Protein AF-A0A2C5YS25-F1 (afdb_monomer_lite)

pLDDT: mean 70.92, std 22.35, range [26.98, 96.25]

Organism: NCBI:txid2004952

Sequence (219 aa):
MRTYEDTFSGQRIFPGKGKIYVRGDSKVFRFQNGKSESLFLQRKNPRRIAWTEVAKKRTRRTVKAQRAIVGASLDVIKERRSMRPEARSAARAQAIKESKEKKQAAQAAKKAEKAKNAAQAAKGQTQRNISKQGAKGAPVKVKKPPVVLSCDISDWVWTREGCVHETLAWRAASVLGCRIQVQEKKNNIMTMLATCLAQRREVRDEVDDGLLGIQSYRL

Radius of gyration: 37.49 Å; chains: 1; bounding box: 85×60×104 Å

Foldseek 3Di:
DDWDAAPQARDIADPPAFDWDQDPVRDIGTHRDVVSVVCVVVVHHSCVVCNGPNVVVVPPDDDDDDDQDVPDGPVNVVVVVPDDVVVVVVVVVVVVVVVVVVVVVVVVVVVVVVVVVVVVVVPDDDDPPPDPPPDDDDPDPDDDDDPPPPPPPDDDDDDDDDDDDDDDDPDDDDPPPVVVVVVVVVVVVVVVVVVVVVVVVVVVVVVVVVVVVVVPPDD

Structure (mmCIF, N/CA/C/O backbone):
data_AF-A0A2C5YS25-F1
#
_entry.id   AF-A0A2C5YS25-F1
#
loop_
_atom_site.group_PDB
_atom_site.id
_atom_site.type_symbol
_atom_site.label_atom_id
_atom_site.label_alt_id
_atom_site.label_comp_id
_atom_site.label_asym_id
_atom_site.label_entity_id
_atom_site.label_seq_id
_atom_site.pdbx_PDB_ins_code
_atom_site.Cartn_x
_atom_site.Cartn_y
_atom_site.Cartn_z
_atom_site.occupancy
_atom_site.B_iso_or_equiv
_atom_site.auth_seq_id
_atom_site.auth_comp_id
_atom_site.auth_asym_id
_atom_site.auth_atom_id
_atom_site.pdbx_PDB_model_num
ATOM 1 N N . MET A 1 1 ? 0.186 13.075 -29.537 1.00 83.06 1 MET A N 1
ATOM 2 C CA . MET A 1 1 ? 1.464 12.399 -29.210 1.00 83.06 1 MET A CA 1
ATOM 3 C C . MET A 1 1 ? 1.195 11.238 -28.261 1.00 83.06 1 MET A C 1
ATOM 5 O O . MET A 1 1 ? 0.365 11.394 -27.375 1.00 83.06 1 MET A O 1
ATOM 9 N N . ARG A 1 2 ? 1.816 10.069 -28.466 1.00 90.19 2 ARG A N 1
ATOM 10 C CA . ARG A 1 2 ? 1.512 8.854 -27.688 1.00 90.19 2 ARG A CA 1
ATOM 11 C C . ARG A 1 2 ? 2.249 8.851 -26.344 1.00 90.19 2 ARG A C 1
ATOM 13 O O . ARG A 1 2 ? 3.451 9.093 -26.307 1.00 90.19 2 ARG A O 1
ATOM 20 N N . THR A 1 3 ? 1.534 8.544 -25.265 1.00 93.19 3 THR A N 1
ATOM 21 C CA . THR A 1 3 ? 2.098 8.308 -23.927 1.00 93.19 3 THR A CA 1
ATOM 22 C C . THR A 1 3 ? 2.381 6.818 -23.756 1.00 93.19 3 THR A C 1
ATOM 24 O O . THR A 1 3 ? 1.567 5.984 -24.156 1.00 93.19 3 THR A O 1
ATOM 27 N N . TYR A 1 4 ? 3.530 6.481 -23.175 1.00 93.31 4 TYR A N 1
ATOM 28 C CA . TYR A 1 4 ? 3.911 5.098 -22.873 1.00 93.31 4 TYR A CA 1
ATOM 29 C C . TYR A 1 4 ? 3.807 4.827 -21.370 1.00 93.31 4 TYR A C 1
ATOM 31 O O . TYR A 1 4 ? 3.686 5.756 -20.579 1.00 93.31 4 TYR A O 1
ATOM 39 N N . GLU A 1 5 ? 3.860 3.564 -20.960 1.00 93.81 5 GLU A N 1
ATOM 40 C CA . GLU A 1 5 ? 3.915 3.183 -19.545 1.00 93.81 5 GLU A CA 1
ATOM 41 C C . GLU A 1 5 ? 5.305 2.638 -19.200 1.00 93.81 5 GLU A C 1
ATOM 43 O O . GLU A 1 5 ? 5.908 1.900 -19.984 1.00 93.81 5 GLU A O 1
ATOM 48 N N . ASP A 1 6 ? 5.816 3.011 -18.027 1.00 94.38 6 ASP A N 1
ATOM 49 C CA . ASP A 1 6 ? 7.053 2.466 -17.473 1.00 94.38 6 ASP A CA 1
ATOM 50 C C . ASP A 1 6 ? 6.846 1.006 -17.069 1.00 94.38 6 ASP A C 1
ATOM 52 O O . ASP A 1 6 ? 5.975 0.683 -16.257 1.00 94.38 6 ASP A O 1
ATOM 56 N N . THR A 1 7 ? 7.685 0.120 -17.599 1.00 94.12 7 THR A N 1
ATOM 57 C CA . THR A 1 7 ? 7.581 -1.323 -17.361 1.00 94.12 7 THR A CA 1
ATOM 58 C C . THR A 1 7 ? 7.827 -1.709 -15.898 1.00 94.12 7 THR A C 1
ATOM 60 O O . THR A 1 7 ? 7.291 -2.714 -15.428 1.00 94.12 7 THR A O 1
ATOM 63 N N . PHE A 1 8 ? 8.629 -0.939 -15.157 1.00 94.88 8 PHE A N 1
ATOM 64 C CA . PHE A 1 8 ? 8.940 -1.232 -13.757 1.00 94.88 8 PHE A CA 1
ATOM 65 C C . PHE A 1 8 ? 7.920 -0.611 -12.801 1.00 94.88 8 PHE A C 1
ATOM 67 O O . PHE A 1 8 ? 7.391 -1.283 -11.911 1.00 94.88 8 PHE A O 1
ATOM 74 N N . SER A 1 9 ? 7.665 0.688 -12.960 1.00 91.62 9 SER A N 1
ATOM 75 C CA . SER A 1 9 ? 6.867 1.454 -12.002 1.00 91.62 9 SER A CA 1
ATOM 76 C C . SER A 1 9 ? 5.389 1.578 -12.366 1.00 91.62 9 SER A C 1
ATOM 78 O O . SER A 1 9 ? 4.578 1.788 -11.461 1.00 91.62 9 SER A O 1
ATOM 80 N N . GLY A 1 10 ? 5.034 1.432 -13.646 1.00 92.44 10 GLY A N 1
ATOM 81 C CA . GLY A 1 10 ? 3.698 1.712 -14.178 1.00 92.44 10 GLY A CA 1
ATOM 82 C C . GLY A 1 10 ? 3.375 3.205 -14.313 1.00 92.44 10 GLY A C 1
ATOM 83 O O . GLY A 1 10 ? 2.216 3.559 -14.510 1.00 92.44 10 GLY A O 1
ATOM 84 N N . GLN A 1 11 ? 4.364 4.094 -14.172 1.00 92.62 11 GLN A N 1
ATOM 85 C CA . GLN A 1 11 ? 4.174 5.534 -14.369 1.00 92.62 11 GLN A CA 1
ATOM 86 C C . GLN A 1 11 ? 4.037 5.884 -15.856 1.00 92.62 11 GLN A C 1
ATOM 88 O O . GLN A 1 11 ? 4.608 5.221 -16.721 1.00 92.62 11 GLN A O 1
ATOM 93 N N . ARG A 1 12 ? 3.296 6.955 -16.155 1.00 94.25 12 ARG A N 1
ATOM 94 C CA . ARG A 1 12 ? 3.119 7.456 -17.523 1.00 94.25 12 ARG A CA 1
ATOM 95 C C . ARG A 1 12 ? 4.381 8.178 -18.003 1.00 94.25 12 ARG A C 1
ATOM 97 O O . ARG A 1 12 ? 4.864 9.091 -17.338 1.00 94.25 12 ARG A O 1
ATOM 104 N N . ILE A 1 13 ? 4.867 7.784 -19.175 1.00 95.75 13 ILE A N 1
ATOM 105 C CA . ILE A 1 13 ? 6.022 8.346 -19.871 1.00 95.75 13 ILE A CA 1
ATOM 106 C C . ILE A 1 13 ? 5.526 9.273 -20.973 1.00 95.75 13 ILE A C 1
ATOM 108 O O . ILE A 1 13 ? 4.950 8.838 -21.977 1.00 95.75 13 ILE A O 1
ATOM 112 N N . PHE A 1 14 ? 5.766 10.561 -20.766 1.00 93.50 14 PHE A N 1
ATOM 113 C CA . PHE A 1 14 ? 5.540 11.599 -21.759 1.00 93.50 14 PHE A CA 1
ATOM 114 C C . PHE A 1 14 ? 6.708 11.669 -22.750 1.00 93.50 14 PHE A C 1
ATOM 116 O O . PHE A 1 14 ? 7.825 11.257 -22.428 1.00 93.50 14 PHE A O 1
ATOM 123 N N . PRO A 1 15 ? 6.470 12.173 -23.968 1.00 94.31 15 PRO A N 1
ATOM 124 C CA . PRO A 1 15 ? 7.535 12.384 -24.941 1.00 94.31 15 PRO A CA 1
ATOM 125 C C . PRO A 1 15 ? 8.675 13.245 -24.375 1.00 94.31 15 PRO A C 1
ATOM 127 O O . PRO A 1 15 ? 8.436 14.161 -23.593 1.00 94.31 15 PRO A O 1
ATOM 130 N N . GLY A 1 16 ? 9.918 12.928 -24.749 1.00 91.44 16 GLY A N 1
ATOM 131 C CA . GLY A 1 16 ? 11.114 13.621 -24.246 1.00 91.44 16 GLY A CA 1
ATOM 132 C C . GLY A 1 16 ? 11.525 13.245 -22.816 1.00 91.44 16 GLY A C 1
ATOM 133 O O . GLY A 1 16 ? 12.429 13.863 -22.256 1.00 91.44 16 GLY A O 1
ATOM 134 N N . LYS A 1 17 ? 10.881 12.244 -22.201 1.00 92.50 17 LYS A N 1
ATOM 135 C CA . LYS A 1 17 ? 11.263 11.710 -20.887 1.00 92.50 17 LYS A CA 1
ATOM 136 C C . LYS A 1 17 ? 11.718 10.259 -20.979 1.00 92.50 17 LYS A C 1
ATOM 138 O O . LYS A 1 17 ? 11.219 9.480 -21.788 1.00 92.50 17 LYS A O 1
ATOM 143 N N . GLY A 1 18 ? 12.618 9.902 -20.066 1.00 92.50 18 GLY A N 1
ATOM 144 C CA . GLY A 1 18 ? 13.014 8.523 -19.845 1.00 92.50 18 GLY A CA 1
ATOM 145 C C . GLY A 1 18 ? 14.025 7.976 -20.844 1.00 92.50 18 GLY A C 1
ATOM 146 O O . GLY A 1 18 ? 14.689 8.718 -21.566 1.00 92.50 18 GLY A O 1
ATOM 147 N N . LYS A 1 19 ? 14.162 6.649 -20.835 1.00 92.69 19 LYS A N 1
ATOM 148 C CA . LYS A 1 19 ? 15.065 5.888 -21.705 1.00 92.69 19 LYS A CA 1
ATOM 149 C C . LYS A 1 19 ? 14.411 4.583 -22.139 1.00 92.69 19 LYS A C 1
ATOM 151 O O . LYS A 1 19 ? 13.521 4.056 -21.463 1.00 92.69 19 LYS A O 1
ATOM 156 N N . ILE A 1 20 ? 14.877 4.059 -23.265 1.00 94.50 20 ILE A N 1
ATOM 157 C CA . ILE A 1 20 ? 14.467 2.762 -23.794 1.00 94.50 20 ILE A CA 1
ATOM 158 C C . ILE A 1 20 ? 15.651 1.810 -23.653 1.00 94.50 20 ILE A C 1
ATOM 160 O O . ILE A 1 20 ? 16.738 2.100 -24.141 1.00 94.50 20 ILE A O 1
ATOM 164 N N . TYR A 1 21 ? 15.430 0.684 -22.985 1.00 94.94 21 TYR A N 1
ATOM 165 C CA . TYR A 1 21 ? 16.404 -0.388 -22.845 1.00 94.94 21 TYR A CA 1
ATOM 166 C C . TYR A 1 21 ? 15.919 -1.604 -23.627 1.00 94.94 21 TYR A C 1
ATOM 168 O O . TYR A 1 21 ? 14.851 -2.151 -23.342 1.00 94.94 21 TYR A O 1
ATOM 176 N N . VAL A 1 22 ? 16.700 -2.027 -24.616 1.00 95.31 22 VAL A N 1
ATOM 177 C CA . VAL A 1 22 ? 16.430 -3.235 -25.397 1.00 95.31 22 VAL A CA 1
ATOM 178 C C . VAL A 1 22 ? 17.351 -4.332 -24.885 1.00 95.31 22 VAL A C 1
ATOM 180 O O . VAL A 1 22 ? 18.569 -4.176 -24.867 1.00 95.31 22 VAL A O 1
ATOM 183 N N . ARG A 1 23 ? 16.766 -5.434 -24.416 1.00 94.56 23 ARG A N 1
ATOM 184 C CA . ARG A 1 23 ? 17.527 -6.626 -24.014 1.00 94.56 23 ARG A CA 1
ATOM 185 C C . ARG A 1 23 ? 17.870 -7.466 -25.252 1.00 94.56 23 ARG A C 1
ATOM 187 O O . ARG A 1 23 ? 17.149 -7.391 -26.239 1.00 94.56 23 ARG A O 1
ATOM 194 N N . GLY A 1 24 ? 18.895 -8.322 -25.164 1.00 95.88 24 GLY A N 1
ATO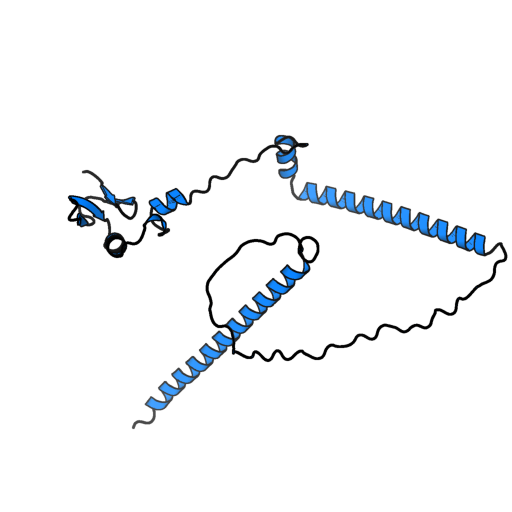M 195 C CA . GLY A 1 24 ? 19.248 -9.290 -26.217 1.00 95.88 24 GLY A CA 1
ATOM 196 C C . GLY A 1 24 ? 18.072 -10.151 -26.703 1.00 95.88 24 GLY A C 1
ATOM 197 O O . GLY A 1 24 ? 17.961 -10.414 -27.891 1.00 95.88 24 GLY A O 1
ATOM 198 N N . ASP A 1 25 ? 17.110 -10.464 -25.827 1.00 94.81 25 ASP A N 1
ATOM 199 C CA . ASP A 1 25 ? 15.853 -11.153 -26.176 1.00 94.81 25 ASP A CA 1
ATOM 200 C C . ASP A 1 25 ? 14.878 -10.307 -27.040 1.00 94.81 25 ASP A C 1
ATOM 202 O O . ASP A 1 25 ? 13.692 -10.626 -27.121 1.00 94.81 25 ASP A O 1
ATOM 206 N N . SER A 1 26 ? 15.312 -9.168 -27.591 1.00 94.00 26 SER A N 1
ATOM 207 C CA . SER A 1 26 ? 14.501 -8.167 -28.315 1.00 94.00 26 SER A CA 1
ATOM 208 C C . SER A 1 26 ? 13.350 -7.542 -27.512 1.00 94.00 26 SER A C 1
ATOM 210 O O . SER A 1 26 ? 12.497 -6.834 -28.049 1.00 94.00 26 SER A O 1
ATOM 212 N N . LYS A 1 27 ? 13.317 -7.756 -26.192 1.00 95.12 27 LYS A N 1
ATOM 213 C CA . LYS A 1 27 ? 12.312 -7.153 -25.309 1.00 95.12 27 LYS A CA 1
ATOM 214 C C . LYS A 1 27 ? 12.647 -5.689 -25.048 1.00 95.12 27 LYS A C 1
ATOM 216 O O . LYS A 1 27 ? 13.732 -5.371 -24.557 1.00 95.12 27 LYS A O 1
ATOM 221 N N . VAL A 1 28 ? 11.677 -4.820 -25.325 1.00 94.94 28 VAL A N 1
ATOM 222 C CA . VAL A 1 28 ? 11.785 -3.372 -25.137 1.00 94.94 28 VAL A CA 1
ATOM 223 C C . VAL A 1 28 ? 11.224 -2.981 -23.773 1.00 94.94 28 VAL A C 1
ATOM 225 O O . VAL A 1 28 ? 10.026 -3.106 -23.521 1.00 94.94 28 VAL A O 1
ATOM 228 N N . PHE A 1 29 ? 12.087 -2.464 -22.908 1.00 95.12 29 PHE A N 1
ATOM 229 C CA . PHE A 1 29 ? 11.723 -1.890 -21.620 1.00 95.12 29 PHE A CA 1
ATOM 230 C C . PHE A 1 29 ? 11.772 -0.369 -21.721 1.00 95.12 29 PHE A C 1
ATOM 232 O O . PHE A 1 29 ? 12.728 0.201 -22.246 1.00 95.12 29 PHE A O 1
ATOM 239 N N . ARG A 1 30 ? 10.733 0.302 -21.227 1.00 95.25 30 ARG A N 1
ATOM 240 C CA . ARG A 1 30 ? 10.664 1.768 -21.192 1.00 95.25 30 ARG A CA 1
ATOM 241 C C . ARG A 1 30 ? 10.712 2.203 -19.738 1.00 95.25 30 ARG A C 1
ATOM 243 O O . ARG A 1 30 ? 9.932 1.693 -18.938 1.00 95.25 30 ARG A O 1
ATOM 250 N N . PHE A 1 31 ? 11.608 3.127 -19.408 1.00 96.25 31 PHE A N 1
ATOM 251 C CA . PHE A 1 31 ? 11.787 3.639 -18.050 1.00 96.25 31 PHE A CA 1
ATOM 252 C C . PHE A 1 31 ? 11.566 5.141 -18.019 1.00 96.25 31 PHE A C 1
ATOM 254 O O . PHE A 1 31 ? 12.090 5.844 -18.878 1.00 96.25 31 PHE A O 1
ATOM 261 N N . GLN A 1 32 ? 10.851 5.640 -17.009 1.00 95.00 32 GLN A N 1
ATOM 262 C CA . GLN A 1 32 ? 10.651 7.081 -16.834 1.00 95.00 32 GLN A CA 1
ATOM 263 C C . GLN A 1 32 ? 11.899 7.765 -16.253 1.00 95.00 32 GLN A C 1
ATOM 265 O O . GLN A 1 32 ? 12.264 8.855 -16.684 1.00 95.00 32 GLN A O 1
ATOM 270 N N . ASN A 1 33 ? 12.560 7.119 -15.281 1.00 93.56 33 ASN A N 1
ATOM 271 C CA . ASN A 1 33 ? 13.663 7.684 -14.496 1.00 93.56 33 ASN A CA 1
ATOM 272 C C . ASN A 1 33 ? 14.860 6.716 -14.406 1.00 93.56 33 ASN A C 1
ATOM 274 O O . ASN A 1 33 ? 14.700 5.499 -14.513 1.00 93.56 33 ASN A O 1
ATOM 278 N N . GLY A 1 34 ? 16.046 7.230 -14.055 1.00 94.44 34 GLY A N 1
ATOM 279 C CA . GLY A 1 34 ? 17.216 6.386 -13.748 1.00 94.44 34 GLY A CA 1
ATOM 280 C C . GLY A 1 34 ? 17.003 5.462 -12.536 1.00 94.44 34 GLY A C 1
ATOM 281 O O . GLY A 1 34 ? 17.591 4.388 -12.444 1.00 94.44 34 GLY A O 1
ATOM 282 N N . LYS A 1 35 ? 16.084 5.820 -11.626 1.00 94.06 35 LYS A N 1
ATOM 283 C CA . LYS A 1 35 ? 15.700 4.983 -10.476 1.00 94.06 35 LYS A CA 1
ATOM 284 C C . LYS A 1 35 ? 15.052 3.660 -10.902 1.00 94.06 35 LYS A C 1
ATOM 286 O O . LYS A 1 35 ? 15.403 2.613 -10.366 1.00 94.06 35 LYS A O 1
ATOM 291 N N . SER A 1 36 ? 14.098 3.702 -11.835 1.00 94.69 36 SER A N 1
ATOM 292 C CA . SER A 1 36 ? 13.418 2.504 -12.356 1.00 94.69 36 SER A CA 1
ATOM 293 C C . SER A 1 36 ? 14.374 1.616 -13.151 1.00 94.69 36 SER A C 1
ATOM 295 O O . SER A 1 36 ? 14.343 0.400 -12.992 1.00 94.69 36 SER A O 1
ATOM 297 N N . GLU A 1 37 ? 15.270 2.228 -13.928 1.00 94.69 37 GLU A N 1
ATOM 298 C CA . GLU A 1 37 ? 16.315 1.534 -14.686 1.00 94.69 37 GLU A CA 1
ATOM 299 C C . GLU A 1 37 ? 17.298 0.809 -13.753 1.00 94.69 37 GLU A C 1
ATOM 301 O O . GLU A 1 37 ? 17.493 -0.399 -13.870 1.00 94.69 37 GLU A O 1
ATOM 306 N N . SER A 1 38 ? 17.852 1.514 -12.761 1.00 96.12 38 SER A N 1
ATOM 307 C CA . SER A 1 38 ? 18.802 0.931 -11.807 1.00 96.12 38 SER A CA 1
ATOM 308 C C . SER A 1 38 ? 18.196 -0.245 -11.037 1.00 96.12 38 SER A C 1
ATOM 310 O O . SER A 1 38 ? 18.810 -1.305 -10.932 1.00 96.12 38 SER A O 1
ATOM 312 N N . LEU A 1 39 ? 16.955 -0.116 -10.554 1.00 96.06 39 LEU A N 1
ATOM 313 C CA . LEU A 1 39 ? 16.271 -1.207 -9.848 1.00 96.06 39 LEU A CA 1
ATOM 314 C C . LEU A 1 39 ? 15.996 -2.416 -10.753 1.00 96.06 39 LEU A C 1
ATOM 316 O O . LEU A 1 39 ? 16.052 -3.556 -10.282 1.00 96.06 39 LEU A O 1
ATOM 320 N N . PHE A 1 40 ? 15.719 -2.182 -12.037 1.00 95.19 40 PHE A N 1
ATOM 321 C CA . PHE A 1 40 ? 15.547 -3.244 -13.022 1.00 95.19 40 PHE A CA 1
ATOM 322 C C . PHE A 1 40 ? 16.863 -3.981 -13.307 1.00 95.19 40 PHE A C 1
ATOM 324 O O . PHE A 1 40 ? 16.880 -5.213 -13.304 1.00 95.19 40 PHE A O 1
ATOM 331 N N . LEU A 1 41 ? 17.971 -3.252 -13.478 1.00 93.81 41 LEU A N 1
ATOM 332 C CA . LEU A 1 41 ? 19.305 -3.831 -13.684 1.00 93.81 41 LEU A CA 1
ATOM 333 C C . LEU A 1 41 ? 19.791 -4.609 -12.454 1.00 93.81 41 LEU A C 1
ATOM 335 O O . LEU A 1 41 ? 20.334 -5.703 -12.587 1.00 93.81 41 LEU A O 1
ATOM 339 N N . GLN A 1 42 ? 19.478 -4.121 -11.251 1.00 96.06 42 GLN A N 1
ATOM 340 C CA . GLN A 1 42 ? 19.672 -4.841 -9.984 1.00 96.06 42 GLN A CA 1
ATOM 341 C C . GLN A 1 42 ? 18.741 -6.059 -9.812 1.00 96.06 42 GLN A C 1
ATOM 343 O O . GLN A 1 42 ? 18.730 -6.685 -8.749 1.00 96.06 42 GLN A O 1
ATOM 348 N N . ARG A 1 43 ? 17.917 -6.382 -10.819 1.00 94.44 43 ARG A N 1
ATOM 349 C CA . ARG A 1 43 ? 16.971 -7.509 -10.828 1.00 94.44 43 ARG A CA 1
ATOM 350 C C . ARG A 1 43 ? 15.984 -7.481 -9.654 1.00 94.44 43 ARG A C 1
ATOM 352 O O . ARG A 1 43 ? 15.539 -8.526 -9.173 1.00 94.44 43 ARG A O 1
ATOM 359 N N . LYS A 1 44 ? 15.616 -6.290 -9.165 1.00 96.00 44 LYS A N 1
ATOM 360 C CA . LYS A 1 44 ? 14.619 -6.159 -8.094 1.00 96.00 44 LYS A CA 1
ATOM 361 C C . LYS A 1 44 ? 13.225 -6.448 -8.644 1.00 96.00 44 LYS A C 1
ATOM 363 O O . LYS A 1 44 ? 12.858 -6.021 -9.733 1.00 96.00 44 LYS A O 1
ATOM 368 N N . ASN A 1 45 ? 12.418 -7.159 -7.861 1.00 93.94 45 ASN A N 1
ATOM 369 C CA . ASN A 1 45 ? 11.046 -7.466 -8.247 1.00 93.94 45 ASN A CA 1
ATOM 370 C C . ASN A 1 45 ? 10.126 -6.268 -7.928 1.00 93.94 45 ASN A C 1
ATOM 372 O O . ASN A 1 45 ? 9.984 -5.939 -6.744 1.00 93.94 45 ASN A O 1
ATOM 376 N N . PRO A 1 46 ? 9.447 -5.655 -8.920 1.00 93.94 46 PRO A N 1
ATOM 377 C CA . PRO A 1 46 ? 8.579 -4.495 -8.694 1.00 93.94 46 PRO A CA 1
ATOM 378 C C . PRO A 1 46 ? 7.447 -4.792 -7.699 1.00 93.94 46 PRO A C 1
ATOM 380 O O . PRO A 1 46 ? 7.064 -3.926 -6.921 1.00 93.94 46 PRO A O 1
ATOM 383 N N . ARG A 1 47 ? 6.992 -6.050 -7.594 1.00 90.75 47 ARG A N 1
ATOM 384 C CA . ARG A 1 47 ? 5.941 -6.474 -6.645 1.00 90.75 47 ARG A CA 1
ATOM 385 C C . ARG A 1 47 ? 6.321 -6.296 -5.173 1.00 90.75 47 ARG A C 1
ATOM 387 O O . ARG A 1 47 ? 5.437 -6.299 -4.318 1.00 90.75 47 ARG A O 1
ATOM 394 N N . ARG A 1 48 ? 7.619 -6.207 -4.865 1.00 91.88 48 ARG A N 1
ATOM 395 C CA . ARG A 1 48 ? 8.136 -5.989 -3.503 1.00 91.88 48 ARG A CA 1
ATOM 396 C C . ARG A 1 48 ? 8.387 -4.511 -3.200 1.00 91.88 48 ARG A C 1
ATOM 398 O O . ARG A 1 48 ? 8.609 -4.169 -2.044 1.00 91.88 48 ARG A O 1
ATOM 405 N N . ILE A 1 49 ? 8.356 -3.646 -4.211 1.00 93.25 49 ILE A N 1
ATOM 406 C CA . ILE A 1 49 ? 8.670 -2.226 -4.084 1.00 93.25 49 ILE A CA 1
ATOM 407 C C . ILE A 1 49 ? 7.367 -1.434 -3.949 1.00 93.25 49 ILE A C 1
ATOM 409 O O . ILE A 1 49 ? 6.630 -1.263 -4.918 1.00 93.25 49 ILE A O 1
ATOM 413 N N . ALA A 1 50 ? 7.099 -0.937 -2.740 1.00 90.00 50 ALA A N 1
ATOM 414 C CA . ALA A 1 50 ? 5.801 -0.388 -2.337 1.00 90.00 50 ALA A CA 1
ATOM 415 C C . ALA A 1 50 ? 5.286 0.789 -3.188 1.00 90.00 50 ALA A C 1
ATOM 417 O O . ALA A 1 50 ? 4.079 0.937 -3.352 1.00 90.00 50 ALA A O 1
ATOM 418 N N . TRP A 1 51 ? 6.181 1.618 -3.736 1.00 89.94 51 TRP A N 1
ATOM 419 C CA . TRP A 1 51 ? 5.795 2.802 -4.514 1.00 89.94 51 TRP A CA 1
ATOM 420 C C . TRP A 1 51 ? 5.360 2.486 -5.953 1.00 89.94 51 TRP A C 1
ATOM 422 O O . TRP A 1 51 ? 4.778 3.353 -6.603 1.00 89.94 51 TRP A O 1
ATOM 432 N N . THR A 1 52 ? 5.621 1.272 -6.451 1.00 93.19 52 THR A N 1
ATOM 433 C CA . THR A 1 52 ? 5.233 0.870 -7.812 1.00 93.19 52 THR A CA 1
ATOM 434 C C . THR A 1 52 ? 3.730 0.607 -7.909 1.00 93.19 52 THR A C 1
ATOM 436 O O . THR A 1 52 ? 3.107 0.096 -6.973 1.00 93.19 52 THR A O 1
ATOM 439 N N . GLU A 1 53 ? 3.140 0.887 -9.071 1.00 90.12 53 GLU A N 1
ATOM 440 C CA . GLU A 1 53 ? 1.717 0.627 -9.325 1.00 90.12 53 GLU A CA 1
ATOM 441 C C . GLU A 1 53 ? 1.377 -0.868 -9.228 1.00 90.12 53 GLU A C 1
ATOM 443 O O . GLU A 1 53 ? 0.309 -1.253 -8.750 1.00 90.12 53 GLU A O 1
ATOM 448 N N . VAL A 1 54 ? 2.321 -1.739 -9.598 1.00 88.50 54 VAL A N 1
ATOM 449 C CA . VAL A 1 54 ? 2.169 -3.197 -9.490 1.00 88.50 54 VAL A CA 1
ATOM 450 C C . VAL A 1 54 ? 2.023 -3.635 -8.029 1.00 88.50 54 VAL A C 1
ATOM 452 O O . VAL A 1 54 ? 1.173 -4.475 -7.716 1.00 88.50 54 VAL A O 1
ATOM 455 N N . ALA A 1 55 ? 2.822 -3.068 -7.121 1.00 89.19 55 ALA A N 1
ATOM 456 C CA . ALA A 1 55 ? 2.721 -3.375 -5.698 1.00 89.19 55 ALA A CA 1
ATOM 457 C C . ALA A 1 55 ? 1.408 -2.856 -5.095 1.00 89.19 55 ALA A C 1
ATOM 459 O O . ALA A 1 55 ? 0.749 -3.596 -4.362 1.00 89.19 55 ALA A O 1
ATOM 460 N N . LYS A 1 56 ? 0.984 -1.636 -5.456 1.00 85.19 56 LYS A N 1
ATOM 461 C CA . LYS A 1 56 ? -0.287 -1.050 -4.989 1.00 85.19 56 LYS A CA 1
ATOM 462 C C . LYS A 1 56 ? -1.504 -1.872 -5.418 1.00 85.19 56 LYS A C 1
ATOM 464 O O . LYS A 1 56 ? -2.406 -2.103 -4.615 1.00 85.19 56 LYS A O 1
ATOM 469 N N . LYS A 1 57 ? -1.516 -2.376 -6.657 1.00 83.38 57 LYS A N 1
ATOM 470 C CA . LYS A 1 57 ? -2.593 -3.254 -7.150 1.00 83.38 57 LYS A CA 1
ATOM 471 C C . LYS A 1 57 ? -2.697 -4.548 -6.335 1.00 83.38 57 LYS A C 1
ATOM 473 O O . LYS A 1 57 ? -3.803 -4.994 -6.049 1.00 83.38 57 LYS A O 1
ATOM 478 N N . ARG A 1 58 ? -1.567 -5.122 -5.905 1.00 79.31 58 ARG A N 1
ATOM 479 C CA . ARG A 1 58 ? -1.544 -6.336 -5.067 1.00 79.31 58 ARG A CA 1
ATOM 480 C C . ARG A 1 58 ? -2.081 -6.093 -3.656 1.00 79.31 58 ARG A C 1
ATOM 482 O O . ARG A 1 58 ? -2.716 -6.974 -3.086 1.00 79.31 58 ARG A O 1
ATOM 489 N N . THR A 1 59 ? -1.782 -4.943 -3.059 1.00 77.62 59 THR A N 1
ATOM 490 C CA . THR A 1 59 ? -2.087 -4.676 -1.644 1.00 77.62 59 THR A CA 1
ATOM 491 C C . THR A 1 59 ? -3.489 -4.128 -1.403 1.00 77.62 59 THR A C 1
ATOM 493 O O . THR A 1 59 ? -3.849 -3.908 -0.244 1.00 77.62 59 THR A O 1
ATOM 496 N N . ARG A 1 60 ? -4.307 -3.939 -2.449 1.00 78.94 60 ARG A N 1
ATOM 497 C CA . ARG A 1 60 ? -5.694 -3.484 -2.307 1.00 78.94 60 ARG A CA 1
ATOM 498 C C . ARG A 1 60 ? -6.502 -4.497 -1.489 1.00 78.94 60 ARG A C 1
ATOM 500 O O . ARG A 1 60 ? -6.957 -5.517 -1.997 1.00 78.94 60 ARG A O 1
ATOM 507 N N . ARG A 1 61 ? -6.686 -4.201 -0.199 1.00 81.25 61 ARG A N 1
ATOM 508 C CA . ARG A 1 61 ? -7.528 -4.991 0.705 1.00 81.25 61 ARG A CA 1
ATOM 509 C C . ARG A 1 61 ? -8.989 -4.696 0.393 1.00 81.25 61 ARG A C 1
ATOM 511 O O . ARG A 1 61 ? -9.440 -3.564 0.536 1.00 81.25 61 ARG A O 1
ATOM 518 N N . THR A 1 62 ? -9.735 -5.716 -0.007 1.00 82.75 62 THR A N 1
ATOM 519 C CA . THR A 1 62 ? -11.193 -5.630 -0.104 1.00 82.75 62 THR A CA 1
ATOM 520 C C . THR A 1 62 ? -11.782 -5.701 1.301 1.00 82.75 62 THR A C 1
ATOM 522 O O . THR A 1 62 ? -11.625 -6.715 1.988 1.00 82.75 62 THR A O 1
ATOM 525 N N . VAL A 1 63 ? -12.455 -4.638 1.740 1.00 85.56 63 VAL A N 1
ATOM 526 C CA . VAL A 1 63 ? -13.247 -4.681 2.974 1.00 85.56 63 VAL A CA 1
ATOM 527 C C . VAL A 1 63 ? -14.474 -5.544 2.698 1.00 85.56 63 VAL A C 1
ATOM 529 O O . VAL A 1 63 ? -15.245 -5.260 1.786 1.00 85.56 63 VAL A O 1
ATOM 532 N N . LYS A 1 64 ? -14.629 -6.637 3.447 1.00 86.44 64 LYS A N 1
ATOM 533 C CA . LYS A 1 64 ? -15.795 -7.516 3.320 1.00 86.44 64 LYS A CA 1
ATOM 534 C C . LYS A 1 64 ? -16.991 -6.861 4.009 1.00 86.44 64 LYS A C 1
ATOM 536 O O . LYS A 1 64 ? -16.846 -6.335 5.110 1.00 86.44 64 LYS A O 1
ATOM 541 N N . ALA A 1 65 ? -18.162 -6.930 3.381 1.00 85.25 65 ALA A N 1
ATOM 542 C CA . ALA A 1 65 ? -19.411 -6.532 4.017 1.00 85.25 65 ALA A CA 1
ATOM 543 C C . ALA A 1 65 ? -19.722 -7.432 5.226 1.00 85.25 65 ALA A C 1
ATOM 545 O O . ALA A 1 65 ? -19.329 -8.604 5.272 1.00 85.25 65 ALA A O 1
ATOM 546 N N . GLN A 1 66 ? -20.436 -6.880 6.207 1.00 83.50 66 GLN A N 1
ATOM 547 C CA . GLN A 1 66 ? -20.871 -7.629 7.382 1.00 83.50 66 GLN A CA 1
ATOM 548 C C . GLN A 1 66 ? -21.912 -8.688 6.979 1.00 83.50 66 GLN A C 1
ATOM 550 O O . GLN A 1 66 ? -22.823 -8.389 6.211 1.00 83.50 66 GLN A O 1
ATOM 555 N N . ARG A 1 67 ? -21.794 -9.913 7.506 1.00 86.06 67 ARG A N 1
ATOM 556 C CA . ARG A 1 67 ? -22.750 -11.017 7.286 1.00 86.06 67 ARG A CA 1
ATOM 557 C C . ARG A 1 67 ? -23.670 -11.203 8.494 1.00 86.06 67 ARG A C 1
ATOM 559 O O . ARG A 1 67 ? -23.284 -10.845 9.609 1.00 86.06 67 ARG A O 1
ATOM 566 N N . ALA A 1 68 ? -24.865 -11.748 8.257 1.00 88.94 68 ALA A N 1
ATOM 567 C CA . ALA A 1 68 ? -25.783 -12.152 9.321 1.00 88.94 68 ALA A CA 1
ATOM 568 C C . ALA A 1 68 ? -25.126 -13.219 10.205 1.00 88.94 68 ALA A C 1
ATOM 570 O O . ALA A 1 68 ? -24.301 -14.003 9.728 1.00 88.94 68 ALA A O 1
ATOM 571 N N . ILE A 1 69 ? -25.495 -13.244 11.483 1.00 87.44 69 ILE A N 1
ATOM 572 C CA . ILE A 1 69 ? -25.030 -14.245 12.446 1.00 87.44 69 ILE A CA 1
ATOM 573 C C . ILE A 1 69 ? -26.258 -15.057 12.868 1.00 87.44 69 ILE A C 1
ATOM 575 O O . ILE A 1 69 ? -27.334 -14.490 13.041 1.00 87.44 69 ILE A O 1
ATOM 579 N N . VAL A 1 70 ? -26.127 -16.378 13.018 1.00 86.50 70 VAL A N 1
ATOM 580 C CA . VAL A 1 70 ? -27.242 -17.234 13.462 1.00 86.50 70 VAL A CA 1
ATOM 581 C C . VAL A 1 70 ? -27.769 -16.709 14.805 1.00 86.50 70 VAL A C 1
ATOM 583 O O . VAL A 1 70 ? -27.000 -16.560 15.752 1.00 86.50 70 VAL A O 1
ATOM 586 N N . GLY A 1 71 ? -29.061 -16.369 14.861 1.00 84.56 71 GLY A N 1
ATOM 587 C CA . GLY A 1 71 ? -29.720 -15.780 16.037 1.00 84.56 71 GLY A CA 1
ATOM 588 C C . GLY A 1 71 ? -29.899 -14.253 16.019 1.00 84.56 71 GLY A C 1
ATOM 589 O O . GLY A 1 71 ? -30.588 -13.728 16.890 1.00 84.56 71 GLY A O 1
ATOM 590 N N . ALA A 1 72 ? -29.341 -13.524 15.044 1.00 85.56 72 ALA A N 1
ATOM 591 C CA . ALA A 1 72 ? -29.640 -12.102 14.839 1.00 85.56 72 ALA A CA 1
ATOM 592 C C . ALA A 1 72 ? -29.525 -11.708 13.357 1.00 85.56 72 ALA A C 1
ATOM 594 O O . ALA A 1 72 ? -28.477 -11.880 12.726 1.00 85.56 72 ALA A O 1
ATOM 595 N N . SER A 1 73 ? -30.595 -11.132 12.805 1.00 86.19 73 SER A N 1
ATOM 596 C CA . SER A 1 73 ? -30.577 -10.578 11.450 1.00 86.19 73 SER A CA 1
ATOM 597 C C . SER A 1 73 ? -29.611 -9.388 11.351 1.00 86.19 73 SER A C 1
ATOM 599 O O . SER A 1 73 ? -29.249 -8.749 12.346 1.00 86.19 73 SER A O 1
ATOM 601 N N . LEU A 1 74 ? -29.155 -9.093 10.130 1.00 85.81 74 LEU A N 1
ATOM 602 C CA . LEU A 1 74 ? -28.206 -8.004 9.872 1.00 85.81 74 LEU A CA 1
ATOM 603 C C . LEU A 1 74 ? -28.714 -6.644 10.355 1.00 85.81 74 LEU A C 1
ATOM 605 O O . LEU A 1 74 ? -27.910 -5.826 10.801 1.00 85.81 74 LEU A O 1
ATOM 609 N N . ASP A 1 75 ? -30.019 -6.413 10.282 1.00 87.00 75 ASP A N 1
ATOM 610 C CA . ASP A 1 75 ? -30.614 -5.113 10.582 1.00 87.00 75 ASP A CA 1
ATOM 611 C C . ASP A 1 75 ? -30.699 -4.868 12.091 1.00 87.00 75 ASP A C 1
ATOM 613 O O . ASP A 1 75 ? -30.241 -3.826 12.559 1.00 87.00 75 ASP A O 1
ATOM 617 N N . VAL A 1 76 ? -31.028 -5.898 12.881 1.00 88.25 76 VAL A N 1
ATOM 618 C CA . VAL A 1 76 ? -30.954 -5.841 14.354 1.00 88.25 76 VAL A CA 1
ATOM 619 C C . VAL A 1 76 ? -29.523 -5.554 14.837 1.00 88.25 76 VAL A C 1
ATOM 621 O O . VAL A 1 76 ? -29.308 -4.826 15.811 1.00 88.25 76 VAL A O 1
ATOM 624 N N . ILE A 1 77 ? -28.501 -6.096 14.159 1.00 88.31 77 ILE A N 1
ATOM 625 C CA . ILE A 1 77 ? -27.092 -5.834 14.502 1.00 88.31 77 ILE A CA 1
ATOM 626 C C . ILE A 1 77 ? -26.707 -4.383 14.184 1.00 88.31 77 ILE A C 1
ATOM 628 O O . ILE A 1 77 ? -25.969 -3.767 14.961 1.00 88.31 77 ILE A O 1
ATOM 632 N N . LYS A 1 78 ? -27.172 -3.830 13.058 1.00 89.25 78 LYS A N 1
ATOM 633 C CA . LYS A 1 78 ? -26.907 -2.431 12.689 1.00 89.25 78 LYS A CA 1
ATOM 634 C C . LYS A 1 78 ? -27.574 -1.472 13.668 1.00 89.25 78 LYS A C 1
ATOM 636 O O . LYS A 1 78 ? -26.894 -0.574 14.154 1.00 89.25 78 LYS A O 1
ATOM 641 N N . GLU A 1 79 ? -28.835 -1.708 14.016 1.00 88.12 79 GLU A N 1
ATOM 642 C CA . GLU A 1 79 ? -29.595 -0.890 14.969 1.00 88.12 79 GLU A CA 1
ATOM 643 C C . GLU A 1 79 ? -28.952 -0.886 16.357 1.00 88.12 79 GLU A C 1
ATOM 645 O O . GLU A 1 79 ? -28.702 0.165 16.947 1.00 88.12 79 GLU A O 1
ATOM 650 N N . ARG A 1 80 ? -28.555 -2.060 16.865 1.00 86.62 80 ARG A N 1
ATOM 651 C CA . ARG A 1 80 ? -27.850 -2.133 18.154 1.00 86.62 80 ARG A CA 1
ATOM 652 C C . ARG A 1 80 ? -26.493 -1.423 18.136 1.00 86.62 80 ARG A C 1
ATOM 654 O O . ARG A 1 80 ? -26.047 -0.931 19.174 1.00 86.62 80 ARG A O 1
ATOM 661 N N . ARG A 1 81 ? -25.818 -1.374 16.982 1.00 86.88 81 ARG A N 1
ATOM 662 C CA . ARG A 1 81 ? -24.539 -0.663 16.811 1.00 86.88 81 ARG A CA 1
ATOM 663 C C . ARG A 1 81 ? -24.718 0.843 16.626 1.00 86.88 81 ARG A C 1
ATOM 665 O O . ARG A 1 81 ? -23.850 1.587 1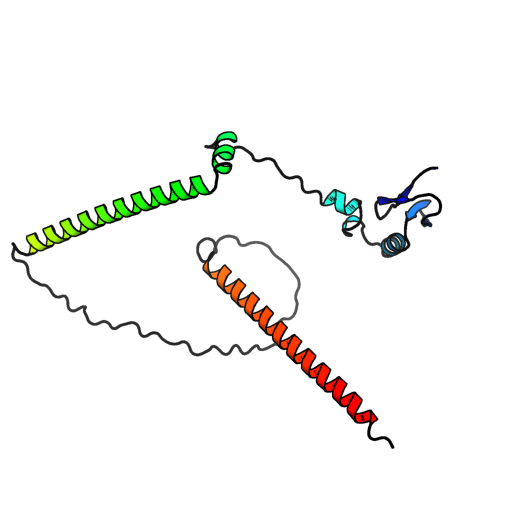7.081 1.00 86.88 81 ARG A O 1
ATOM 672 N N . SER A 1 82 ? -25.804 1.285 15.995 1.00 88.19 82 SER A N 1
ATOM 673 C CA . SER A 1 82 ? -26.088 2.702 15.749 1.00 88.19 82 SER A CA 1
ATOM 674 C C . SER A 1 82 ? -26.579 3.443 16.996 1.00 88.19 82 SER A C 1
ATOM 676 O O . SER A 1 82 ? -26.498 4.670 17.032 1.00 88.19 82 SER A O 1
ATOM 678 N N . MET A 1 83 ? -27.004 2.732 18.051 1.00 87.31 83 MET A N 1
ATOM 679 C CA . MET A 1 83 ? -27.360 3.350 19.334 1.00 87.31 83 MET A CA 1
ATOM 680 C C . MET A 1 83 ? -26.239 4.261 19.856 1.00 87.31 83 MET A C 1
ATOM 682 O O . MET A 1 83 ? -25.091 3.825 20.039 1.00 87.31 83 MET A O 1
ATOM 686 N N . ARG A 1 84 ? -26.593 5.520 20.151 1.00 88.62 84 ARG A N 1
ATOM 687 C CA . ARG A 1 84 ? -25.675 6.534 20.690 1.00 88.62 84 ARG A CA 1
ATOM 688 C C .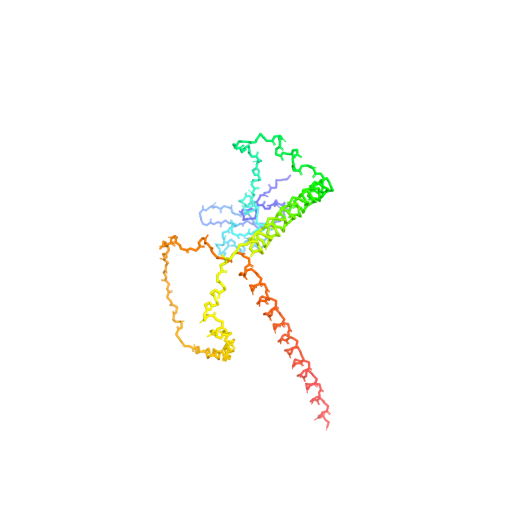 ARG A 1 84 ? -25.033 6.059 22.004 1.00 88.62 84 ARG A C 1
ATOM 690 O O . ARG A 1 84 ? -25.658 5.324 22.775 1.00 88.62 84 ARG A O 1
ATOM 697 N N . PRO A 1 85 ? -23.780 6.459 22.284 1.00 86.56 85 PRO A N 1
ATOM 698 C CA . PRO A 1 85 ? -23.070 6.038 23.493 1.00 86.56 85 PRO A CA 1
ATOM 699 C C . PRO A 1 85 ? -23.775 6.456 24.795 1.00 86.56 85 PRO A C 1
ATOM 701 O O . PRO A 1 85 ? -23.674 5.733 25.781 1.00 86.56 85 PRO A O 1
ATOM 704 N N . GLU A 1 86 ? -24.540 7.548 24.781 1.00 87.44 86 GLU A N 1
ATOM 705 C CA . GLU A 1 86 ? -25.334 8.044 25.918 1.00 87.44 86 GLU A CA 1
ATOM 706 C C . GLU A 1 86 ? -26.497 7.105 26.276 1.00 87.44 86 GLU A C 1
ATOM 708 O O . GLU A 1 86 ? -26.693 6.752 27.437 1.00 87.44 86 GLU A O 1
ATOM 713 N N . ALA A 1 87 ? -27.220 6.592 25.275 1.00 87.06 87 ALA A N 1
ATOM 714 C CA . ALA A 1 87 ? -28.266 5.593 25.499 1.00 87.06 87 ALA A CA 1
ATOM 715 C C . ALA A 1 87 ? -27.677 4.281 26.055 1.00 87.06 87 ALA A C 1
ATOM 717 O O . ALA A 1 87 ? -28.261 3.632 26.925 1.00 87.06 87 ALA A O 1
ATOM 718 N N . ARG A 1 88 ? -26.465 3.912 25.611 1.00 89.12 88 ARG A N 1
ATOM 719 C CA . ARG A 1 88 ? -25.743 2.739 26.130 1.00 89.12 88 ARG A CA 1
ATOM 720 C C . ARG A 1 88 ? -25.268 2.925 27.573 1.00 89.12 88 ARG A C 1
ATOM 722 O O . ARG A 1 88 ? -25.276 1.951 28.326 1.00 89.12 88 ARG A O 1
ATOM 729 N N . SER A 1 89 ? -24.830 4.120 27.970 1.00 87.50 89 SER A N 1
ATOM 730 C CA . SER A 1 89 ? -24.399 4.382 29.349 1.00 87.50 89 SER A CA 1
ATOM 731 C C . SER A 1 89 ? -25.582 4.441 30.318 1.00 87.50 89 SER A C 1
ATOM 733 O O . SER A 1 89 ? -25.476 3.879 31.409 1.00 87.50 89 SER A O 1
ATOM 735 N N . ALA A 1 90 ? -26.723 5.003 29.907 1.00 90.88 90 ALA A N 1
ATOM 736 C CA . ALA A 1 90 ? -27.952 5.013 30.703 1.00 90.88 90 ALA A CA 1
ATOM 737 C C . ALA A 1 90 ? -28.472 3.591 30.989 1.00 90.88 90 ALA A C 1
ATOM 739 O O . ALA A 1 90 ? -28.691 3.240 32.150 1.00 90.88 90 ALA A O 1
ATOM 740 N N . ALA A 1 91 ? -28.555 2.736 29.963 1.00 90.56 91 ALA A N 1
ATOM 741 C CA . ALA A 1 91 ? -28.959 1.336 30.126 1.00 90.56 91 ALA A CA 1
ATOM 742 C C . ALA A 1 91 ? -27.996 0.551 31.041 1.00 90.56 91 ALA A C 1
ATOM 744 O O . ALA A 1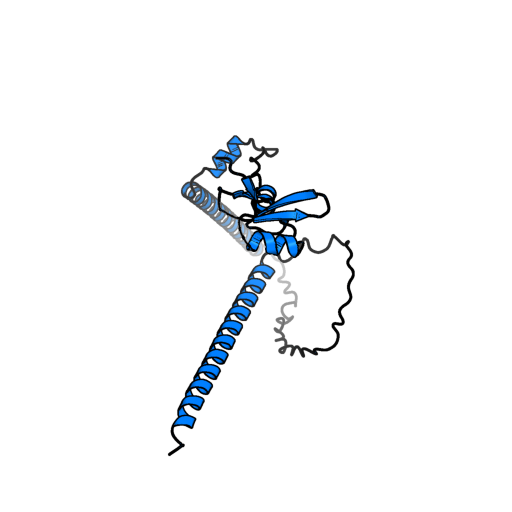 91 ? -28.418 -0.252 31.874 1.00 90.56 91 ALA A O 1
ATOM 745 N N . ARG A 1 92 ? -26.683 0.817 30.948 1.00 91.94 92 ARG A N 1
ATOM 746 C CA . ARG A 1 92 ? -25.690 0.236 31.872 1.00 91.94 92 ARG A CA 1
ATOM 747 C C . ARG A 1 92 ? -25.899 0.713 33.306 1.00 91.94 92 ARG A C 1
ATOM 749 O O . ARG A 1 92 ? -25.804 -0.095 34.225 1.00 91.94 92 ARG A O 1
ATOM 756 N N . ALA A 1 93 ? -26.172 2.000 33.512 1.00 92.25 93 ALA A N 1
ATOM 757 C CA . ALA A 1 93 ? -26.399 2.555 34.841 1.00 92.25 93 ALA A CA 1
ATOM 758 C C . ALA A 1 93 ? -27.659 1.966 35.495 1.00 92.25 93 ALA A C 1
ATOM 760 O O . ALA A 1 93 ? -27.613 1.619 36.674 1.00 92.25 93 ALA A O 1
ATOM 761 N N . GL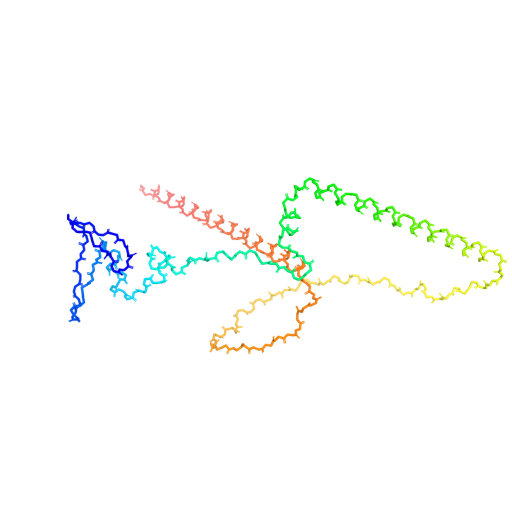N A 1 94 ? -28.744 1.793 34.736 1.00 91.94 94 GLN A N 1
ATOM 762 C CA . GLN A 1 94 ? -29.970 1.132 35.197 1.00 91.94 94 GLN A CA 1
ATOM 763 C C . GLN A 1 94 ? -29.703 -0.327 35.598 1.00 91.94 94 GLN A C 1
ATOM 765 O O . GLN A 1 94 ? -29.958 -0.703 36.741 1.00 91.94 94 GLN A O 1
ATOM 770 N N . ALA A 1 95 ? -29.036 -1.105 34.741 1.00 93.31 95 ALA A N 1
ATOM 771 C CA . ALA A 1 95 ? -28.681 -2.491 35.053 1.00 93.31 95 ALA A CA 1
ATOM 772 C C . ALA A 1 95 ? -27.772 -2.621 36.296 1.00 93.31 95 ALA A C 1
ATOM 774 O O . ALA A 1 95 ? -27.895 -3.569 37.079 1.00 93.31 95 ALA A O 1
ATOM 775 N N . ILE A 1 96 ? -26.856 -1.666 36.508 1.00 93.62 96 ILE A N 1
ATOM 776 C CA . ILE A 1 96 ? -26.005 -1.620 37.707 1.00 93.62 96 ILE A CA 1
ATOM 777 C C . ILE A 1 96 ? -26.835 -1.318 38.960 1.00 93.62 96 ILE A C 1
ATOM 779 O O . ILE A 1 96 ? -26.574 -1.931 39.997 1.00 93.62 96 ILE A O 1
ATOM 783 N N . LYS A 1 97 ? -27.806 -0.400 38.890 1.00 95.06 97 LYS A N 1
ATOM 784 C CA . LYS A 1 97 ? -28.701 -0.077 40.015 1.00 95.06 97 LYS A CA 1
ATOM 785 C C . LYS A 1 97 ? -29.532 -1.293 40.417 1.00 95.06 97 LYS A C 1
ATOM 787 O O . LYS A 1 97 ? -29.399 -1.752 41.547 1.00 95.06 97 LYS A O 1
ATOM 792 N N . GLU A 1 98 ? -30.213 -1.919 39.462 1.00 93.88 98 GLU A N 1
ATOM 793 C CA . GLU A 1 98 ? -30.991 -3.141 39.705 1.00 93.88 98 GLU A CA 1
ATOM 794 C C . GLU A 1 98 ? -30.125 -4.276 40.275 1.00 93.88 98 GLU A C 1
ATOM 796 O O . GLU A 1 98 ? -30.533 -5.013 41.172 1.00 93.88 98 GLU A O 1
ATOM 801 N N . SER A 1 99 ? -28.890 -4.425 39.786 1.00 92.81 99 SER A N 1
ATOM 802 C CA . SER A 1 99 ? -27.956 -5.433 40.303 1.00 92.81 99 SER A CA 1
ATOM 803 C C . SER A 1 99 ? -27.500 -5.136 41.732 1.00 92.81 99 SER A C 1
ATOM 805 O O . SER A 1 99 ? -27.266 -6.062 42.512 1.00 92.81 99 SER A O 1
ATOM 807 N N . LYS A 1 100 ? -27.335 -3.858 42.089 1.00 95.69 100 LYS A N 1
ATOM 808 C CA . LYS A 1 100 ? -26.997 -3.438 43.454 1.00 95.69 100 LYS A CA 1
ATOM 809 C C . LYS A 1 100 ? -28.178 -3.655 44.395 1.00 95.69 100 LYS A C 1
ATOM 811 O O . LYS A 1 100 ? -27.969 -4.210 45.469 1.00 95.69 100 LYS A O 1
ATOM 816 N N . GLU A 1 101 ? -29.389 -3.319 43.973 1.00 92.19 101 GLU A N 1
ATOM 817 C CA . GLU A 1 101 ? -30.624 -3.530 44.738 1.00 92.19 101 GLU A CA 1
ATOM 818 C C . GLU A 1 101 ? -30.882 -5.022 44.984 1.00 92.19 101 GLU A C 1
ATOM 820 O O . GLU A 1 101 ? -31.055 -5.437 46.129 1.00 92.19 101 GLU A O 1
ATOM 825 N N . LYS A 1 102 ? -30.755 -5.870 43.954 1.00 92.12 102 LYS A N 1
ATOM 826 C CA . LYS A 1 102 ? -30.843 -7.337 44.099 1.00 92.12 102 LYS A CA 1
ATOM 827 C C . LYS A 1 102 ? -29.789 -7.888 45.068 1.00 92.12 102 LYS A C 1
ATOM 829 O O . LYS A 1 102 ? -30.079 -8.781 45.863 1.00 92.12 102 LYS A O 1
ATOM 834 N N . LYS A 1 103 ? -28.563 -7.346 45.050 1.00 92.81 103 LYS A N 1
ATOM 835 C CA . LYS A 1 103 ? -27.504 -7.728 46.003 1.00 92.81 103 LYS A CA 1
ATOM 836 C C . LYS A 1 103 ? -27.810 -7.266 47.426 1.00 92.81 103 LYS A C 1
ATOM 838 O O . LYS A 1 103 ? -27.568 -8.035 48.351 1.00 92.81 103 LYS A O 1
ATOM 843 N N . GLN A 1 104 ? -28.329 -6.055 47.613 1.00 90.44 104 GLN A N 1
ATOM 844 C CA . GLN A 1 104 ? -28.720 -5.540 48.928 1.00 90.44 104 GLN A CA 1
ATOM 845 C C . GLN A 1 104 ? -29.892 -6.338 49.507 1.00 90.44 104 GLN A C 1
ATOM 847 O O . GLN A 1 104 ? -29.812 -6.759 50.658 1.00 90.44 104 GLN A O 1
ATOM 852 N N . ALA A 1 105 ? -30.905 -6.659 48.699 1.00 87.81 105 ALA A N 1
ATOM 853 C CA . ALA A 1 105 ? -32.017 -7.524 49.093 1.00 87.81 105 ALA A CA 1
ATOM 854 C C . ALA A 1 105 ? -31.537 -8.939 49.468 1.00 87.81 105 ALA A C 1
ATOM 856 O O . ALA A 1 105 ? -31.889 -9.457 50.526 1.00 87.81 105 ALA A O 1
ATOM 857 N N . ALA A 1 106 ? -30.644 -9.539 48.671 1.00 89.00 106 ALA A N 1
ATOM 858 C CA . ALA A 1 106 ? -30.051 -10.838 48.997 1.00 89.00 106 ALA A CA 1
ATOM 859 C C . ALA A 1 106 ? -29.170 -10.791 50.262 1.00 89.00 106 ALA A C 1
ATOM 861 O O . ALA A 1 106 ? -29.113 -11.761 51.016 1.00 89.00 106 ALA A O 1
ATOM 862 N N . GLN A 1 107 ? -28.471 -9.681 50.520 1.00 87.06 107 GLN A N 1
ATOM 863 C CA . GLN A 1 107 ? -27.697 -9.488 51.750 1.00 87.06 107 GLN A CA 1
ATOM 864 C C . GLN A 1 107 ? -28.598 -9.274 52.970 1.00 87.06 107 GLN A C 1
ATOM 866 O O . GLN A 1 107 ? -28.291 -9.813 54.031 1.00 87.06 107 GLN A O 1
ATOM 871 N N . ALA A 1 108 ? -29.699 -8.536 52.829 1.00 84.75 108 ALA A N 1
ATOM 872 C CA . ALA A 1 108 ? -30.694 -8.345 53.879 1.00 84.75 108 ALA A CA 1
ATOM 873 C C . ALA A 1 108 ? -31.383 -9.671 54.233 1.00 84.75 108 ALA A C 1
ATOM 875 O O . ALA A 1 108 ? -31.428 -10.027 55.407 1.00 84.75 108 ALA A O 1
ATOM 876 N N . ALA A 1 109 ? -31.780 -10.465 53.232 1.00 85.12 109 ALA A N 1
ATOM 877 C CA . ALA A 1 109 ? -32.303 -11.816 53.438 1.00 85.12 109 ALA A CA 1
ATOM 878 C C . ALA A 1 109 ? -31.277 -12.721 54.144 1.00 85.12 109 ALA A C 1
ATOM 880 O O . ALA A 1 109 ? -31.590 -13.349 55.150 1.00 85.12 109 ALA A O 1
ATOM 881 N N . LYS A 1 110 ? -30.007 -12.713 53.712 1.00 85.75 110 LYS A N 1
ATOM 882 C CA . LYS A 1 110 ? -28.935 -13.477 54.381 1.00 85.75 110 LYS A CA 1
ATOM 883 C C . LYS A 1 110 ? -28.665 -13.018 55.818 1.00 85.75 110 LYS A C 1
ATOM 885 O O . LYS A 1 110 ? -28.282 -13.842 56.644 1.00 85.75 110 LYS A O 1
ATOM 890 N N . LYS A 1 111 ? -28.815 -11.727 56.132 1.00 83.38 111 LYS A N 1
ATOM 891 C CA . LYS A 1 111 ? -28.674 -11.201 57.501 1.00 83.38 111 LYS A CA 1
ATOM 892 C C . LYS A 1 111 ? -29.875 -11.572 58.375 1.00 83.38 111 LYS A C 1
ATOM 894 O O . LYS A 1 111 ? -29.666 -11.951 59.521 1.00 83.38 111 LYS A O 1
ATOM 899 N N . ALA A 1 112 ? -31.090 -11.535 57.830 1.00 78.88 112 ALA A N 1
ATOM 900 C CA . ALA A 1 112 ? -32.302 -11.965 58.524 1.00 78.88 112 ALA A CA 1
ATOM 901 C C . ALA A 1 112 ? -32.276 -13.470 58.841 1.00 78.88 112 ALA A C 1
ATOM 903 O O . ALA A 1 112 ? -32.561 -13.860 59.968 1.00 78.88 112 ALA A O 1
ATOM 904 N N . GLU A 1 113 ? -31.839 -14.309 57.901 1.00 79.81 113 GLU A N 1
ATOM 905 C CA . GLU A 1 113 ? -31.684 -15.753 58.131 1.00 79.81 113 GLU A CA 1
ATOM 906 C C . GLU A 1 113 ? -30.566 -16.059 59.146 1.00 79.81 113 GLU A C 1
ATOM 908 O O . GLU A 1 113 ? -30.734 -16.898 60.027 1.00 79.81 113 GLU A O 1
ATOM 913 N N . LYS A 1 114 ? -29.452 -15.311 59.128 1.00 78.12 114 LYS A N 1
ATOM 914 C CA . LYS A 1 114 ? -28.412 -15.418 60.171 1.00 78.12 114 LYS A CA 1
ATOM 915 C C . LYS A 1 114 ? -28.907 -14.987 61.555 1.00 78.12 114 LYS A C 1
ATOM 917 O O . LYS A 1 114 ? -28.516 -15.603 62.541 1.00 78.12 114 LYS A O 1
ATOM 922 N N . ALA A 1 115 ? -29.752 -13.960 61.639 1.00 72.38 115 ALA A N 1
ATOM 923 C CA . ALA A 1 115 ? -30.340 -13.504 62.898 1.00 72.38 115 ALA A CA 1
ATOM 924 C C . ALA A 1 115 ? -31.370 -14.504 63.449 1.00 72.38 115 ALA A C 1
ATOM 926 O O . ALA A 1 115 ? -31.385 -14.758 64.650 1.00 72.38 115 ALA A O 1
ATOM 927 N N . LYS A 1 116 ? -32.172 -15.137 62.583 1.00 73.62 116 LYS A N 1
ATOM 928 C CA . LYS A 1 116 ? -33.082 -16.226 62.973 1.00 73.62 116 LYS A CA 1
ATOM 929 C C . LYS A 1 116 ? -32.322 -17.469 63.444 1.00 73.62 116 LYS A C 1
ATOM 931 O O . LYS A 1 116 ? -32.667 -18.015 64.485 1.00 73.62 116 LYS A O 1
ATOM 936 N N . ASN A 1 117 ? -31.241 -17.848 62.760 1.00 68.06 117 ASN A N 1
ATOM 937 C CA . ASN A 1 117 ? -30.388 -18.966 63.183 1.00 68.06 117 ASN A CA 1
ATOM 938 C C . ASN A 1 117 ? -29.655 -18.669 64.504 1.00 68.06 117 ASN A C 1
ATOM 940 O O . ASN A 1 117 ? -29.506 -19.557 65.337 1.00 68.06 117 ASN A O 1
ATOM 944 N N . ALA A 1 118 ? -29.241 -17.418 64.738 1.00 64.56 118 ALA A N 1
ATOM 945 C CA . ALA A 1 118 ? -28.654 -16.998 66.013 1.00 64.56 118 ALA A CA 1
ATOM 946 C C . ALA A 1 118 ? -29.687 -16.950 67.157 1.00 64.56 118 ALA A C 1
ATOM 948 O O . ALA A 1 118 ? -29.364 -17.305 68.287 1.00 64.56 118 ALA A O 1
ATOM 949 N N . ALA A 1 119 ? -30.935 -16.564 66.876 1.00 61.16 119 ALA A N 1
ATOM 950 C CA . ALA A 1 119 ? -32.026 -16.580 67.852 1.00 61.16 119 ALA A CA 1
ATOM 951 C C . ALA A 1 119 ? -32.517 -18.004 68.176 1.00 61.16 119 ALA A C 1
ATOM 953 O O . ALA A 1 119 ? -32.880 -18.280 69.319 1.00 61.16 119 ALA A O 1
ATOM 954 N N . GLN A 1 120 ? -32.484 -18.926 67.209 1.00 58.47 120 GLN A N 1
ATOM 955 C CA . GLN A 1 120 ? -32.728 -20.354 67.448 1.00 58.47 120 GLN A CA 1
ATOM 956 C C . GLN A 1 120 ? -31.588 -21.003 68.249 1.00 58.47 120 GLN A C 1
ATOM 958 O O . GLN A 1 120 ? -31.860 -21.794 69.147 1.00 58.47 120 GLN A O 1
ATOM 963 N N . ALA A 1 121 ? -30.332 -20.594 68.026 1.00 55.72 121 ALA A N 1
ATOM 964 C CA . ALA A 1 121 ? -29.191 -21.010 68.849 1.00 55.72 121 ALA A CA 1
ATOM 965 C C . ALA A 1 121 ? -29.238 -20.474 70.299 1.00 55.72 121 ALA A C 1
ATOM 967 O O . ALA A 1 121 ? -28.537 -20.992 71.163 1.00 55.72 121 ALA A O 1
ATOM 968 N N . ALA A 1 122 ? -30.063 -19.460 70.585 1.00 56.44 122 ALA A N 1
ATOM 969 C CA . ALA A 1 122 ? -30.254 -18.906 71.928 1.00 56.44 122 ALA A CA 1
ATOM 970 C C . ALA A 1 122 ? -31.403 -19.567 72.722 1.00 56.44 122 ALA A C 1
ATOM 972 O O . ALA A 1 122 ? -31.539 -19.297 73.913 1.00 56.44 122 ALA A O 1
ATOM 973 N N . LYS A 1 123 ? -32.228 -20.426 72.097 1.00 51.50 123 LYS A N 1
ATOM 974 C CA . LYS A 1 123 ? -33.386 -21.085 72.741 1.00 51.50 123 LYS A CA 1
ATOM 975 C C . LYS A 1 123 ? -33.284 -22.615 72.860 1.00 51.50 123 LYS A C 1
ATOM 977 O O . LYS A 1 123 ? -34.257 -23.243 73.262 1.00 51.50 123 LYS A O 1
ATOM 982 N N . GLY A 1 124 ? -32.134 -23.228 72.578 1.00 43.53 124 GLY A N 1
ATOM 983 C CA . GLY A 1 124 ? -31.941 -24.672 72.758 1.00 43.53 124 GLY A CA 1
ATOM 984 C C . GLY A 1 124 ? -30.496 -25.031 73.093 1.00 43.53 124 GLY A C 1
ATOM 985 O O . GLY A 1 124 ? -29.578 -24.621 72.390 1.00 43.53 124 GLY A O 1
ATOM 986 N N . GLN A 1 125 ? -30.310 -25.786 74.182 1.00 50.47 125 GLN A N 1
ATOM 987 C CA . GLN A 1 125 ? -29.042 -26.378 74.616 1.00 50.47 125 GLN A CA 1
ATOM 988 C C . GLN A 1 125 ? -28.303 -27.042 73.450 1.00 50.47 125 GLN A C 1
ATOM 990 O O . GLN A 1 125 ? -28.774 -28.058 72.945 1.00 50.47 125 GLN A O 1
ATOM 995 N N . THR A 1 126 ? -27.100 -26.585 73.098 1.00 35.88 126 THR A N 1
ATOM 996 C CA . THR A 1 126 ? -26.038 -27.512 72.671 1.00 35.88 126 THR A CA 1
ATOM 997 C C . THR A 1 126 ? -24.652 -26.889 72.809 1.00 35.88 126 THR A C 1
ATOM 999 O O . THR A 1 126 ? -24.424 -25.723 72.495 1.00 35.88 126 THR A O 1
ATOM 1002 N N . GLN A 1 127 ? -23.733 -27.709 73.314 1.00 43.81 127 GLN A N 1
ATOM 1003 C CA . GLN A 1 127 ? -22.325 -27.448 73.584 1.00 43.81 127 GLN A CA 1
ATOM 1004 C C . GLN A 1 127 ? -21.603 -26.581 72.550 1.00 43.81 127 GLN A C 1
ATOM 1006 O O . GLN A 1 127 ? -21.500 -26.897 71.365 1.00 43.81 127 GLN A O 1
ATOM 1011 N N . ARG A 1 128 ? -20.933 -25.562 73.085 1.00 44.81 128 ARG A N 1
ATOM 1012 C CA . ARG A 1 128 ? -19.799 -24.884 72.467 1.00 44.81 128 ARG A CA 1
ATOM 1013 C C . ARG A 1 128 ? -18.629 -25.873 72.367 1.00 44.81 128 ARG A C 1
ATOM 1015 O O . ARG A 1 128 ? -17.770 -25.914 73.241 1.00 44.81 128 ARG A O 1
ATOM 1022 N N . ASN A 1 129 ? -18.575 -26.669 71.302 1.00 49.78 129 ASN A N 1
ATOM 1023 C CA . ASN A 1 129 ? -17.336 -27.350 70.933 1.00 49.78 129 ASN A CA 1
ATOM 1024 C C . ASN A 1 129 ? -16.430 -26.342 70.219 1.00 49.78 129 ASN A C 1
ATOM 1026 O O . ASN A 1 129 ? -16.469 -26.168 69.002 1.00 49.78 129 ASN A O 1
ATOM 1030 N N . ILE A 1 130 ? -15.627 -25.635 71.016 1.00 47.56 130 ILE A N 1
ATOM 1031 C CA . ILE A 1 130 ? -14.443 -24.921 70.543 1.00 47.56 130 ILE A CA 1
ATOM 1032 C C . ILE A 1 130 ? -13.457 -26.002 70.092 1.00 47.56 130 ILE A C 1
ATOM 1034 O O . ILE A 1 130 ? -12.700 -26.547 70.894 1.00 47.56 130 ILE A O 1
ATOM 1038 N N . SER A 1 131 ? -13.475 -26.356 68.806 1.00 52.66 131 SER A N 1
ATOM 1039 C CA . SER A 1 131 ? -12.400 -27.164 68.241 1.00 52.66 131 SER A CA 1
ATOM 1040 C C . SER A 1 131 ? -11.129 -26.321 68.221 1.00 52.66 131 SER A C 1
ATOM 1042 O O . SER A 1 131 ? -11.084 -25.232 67.645 1.00 52.66 131 SER A O 1
ATOM 1044 N N . LYS A 1 132 ? -10.108 -26.863 68.877 1.00 55.50 132 LYS A N 1
ATOM 1045 C CA . LYS A 1 132 ? -8.739 -26.387 69.086 1.00 55.50 132 LYS A CA 1
ATOM 1046 C C . LYS A 1 132 ? -7.964 -26.249 67.764 1.00 55.50 132 LYS A C 1
ATOM 1048 O O . LYS A 1 132 ? -6.948 -26.895 67.548 1.00 55.50 132 LYS A O 1
ATOM 1053 N N . GLN A 1 133 ? -8.465 -25.414 66.860 1.00 47.72 133 GLN A N 1
ATOM 1054 C CA . GLN A 1 133 ? -7.896 -25.172 65.533 1.00 47.72 133 GLN A CA 1
ATOM 1055 C C . GLN A 1 133 ? -7.840 -23.663 65.245 1.00 47.72 133 GLN A C 1
ATOM 1057 O O . GLN A 1 133 ? -8.094 -23.200 64.142 1.00 47.72 133 GLN A O 1
ATOM 1062 N N . GLY A 1 134 ? -7.510 -22.892 66.285 1.00 47.19 134 GLY A N 1
ATOM 1063 C CA . GLY A 1 134 ? -7.224 -21.455 66.243 1.00 47.19 134 GLY A CA 1
ATOM 1064 C C . GLY A 1 134 ? -5.734 -21.130 66.394 1.00 47.19 134 GLY A C 1
ATOM 1065 O O . GLY A 1 134 ? -5.398 -20.049 66.855 1.00 47.19 134 GLY A O 1
ATOM 1066 N N . ALA A 1 135 ? -4.837 -22.065 66.062 1.00 50.59 135 ALA A N 1
ATOM 1067 C CA . ALA A 1 135 ? -3.391 -21.854 66.133 1.00 50.59 135 ALA A CA 1
ATOM 1068 C C . ALA A 1 135 ? -2.653 -22.671 65.059 1.00 50.59 135 ALA A C 1
ATOM 1070 O O . ALA A 1 135 ? -1.958 -23.642 65.345 1.00 50.59 135 ALA A O 1
ATOM 1071 N N . LYS A 1 136 ? -2.813 -22.286 63.791 1.00 42.88 136 LYS A N 1
ATOM 1072 C CA . LYS A 1 136 ? -1.788 -22.514 62.766 1.00 42.88 136 LYS A CA 1
ATOM 1073 C C . LYS A 1 136 ? -1.516 -21.163 62.124 1.00 42.88 136 LYS A C 1
ATOM 1075 O O . LYS A 1 136 ? -2.441 -20.489 61.680 1.00 42.88 136 LYS A O 1
ATOM 1080 N N . GLY A 1 137 ? -0.261 -20.746 62.246 1.00 40.50 137 GLY A N 1
ATOM 1081 C CA . GLY A 1 137 ? 0.188 -19.378 62.068 1.00 40.50 137 GLY A CA 1
ATOM 1082 C C . GLY A 1 137 ? -0.063 -18.804 60.680 1.00 40.50 137 GLY A C 1
ATOM 1083 O O . GLY A 1 137 ? -0.262 -19.511 59.693 1.00 40.50 137 GLY A O 1
ATOM 1084 N N . ALA A 1 138 ? -0.029 -17.477 60.640 1.00 51.88 138 ALA A N 1
ATOM 1085 C CA . ALA A 1 138 ? 0.027 -16.702 59.417 1.00 51.88 138 ALA A CA 1
ATOM 1086 C C . ALA A 1 138 ? 1.150 -17.225 58.496 1.00 51.88 138 ALA A C 1
ATOM 1088 O O . ALA A 1 138 ? 2.260 -17.464 58.978 1.00 51.88 138 ALA A O 1
ATOM 1089 N N . PRO A 1 139 ? 0.920 -17.372 57.178 1.00 49.34 139 PRO A N 1
ATOM 1090 C CA . PRO A 1 139 ? 2.015 -17.628 56.259 1.00 49.34 139 PRO A CA 1
ATOM 1091 C C . PRO A 1 139 ? 2.917 -16.390 56.222 1.00 49.34 139 PRO A C 1
ATOM 1093 O O . PRO A 1 139 ? 2.528 -15.320 55.747 1.00 49.34 139 PRO A O 1
ATOM 1096 N N . VAL A 1 140 ? 4.131 -16.538 56.749 1.00 56.75 140 VAL A N 1
ATOM 1097 C CA . VAL A 1 140 ? 5.198 -15.544 56.636 1.00 56.75 140 VAL A CA 1
ATOM 1098 C C . VAL A 1 140 ? 5.464 -15.300 55.150 1.00 56.75 140 VAL A C 1
ATOM 1100 O O . VAL A 1 140 ? 5.765 -16.224 54.394 1.00 56.75 140 VAL A O 1
ATOM 1103 N N . LYS A 1 141 ? 5.351 -14.042 54.713 1.00 48.50 141 LYS A N 1
ATOM 1104 C CA . LYS A 1 141 ? 5.819 -13.611 53.391 1.00 48.50 141 LYS A CA 1
ATOM 1105 C C . LYS A 1 141 ? 7.337 -13.765 53.344 1.00 48.50 141 LYS A C 1
ATOM 1107 O O . LYS A 1 141 ? 8.066 -12.916 53.849 1.00 48.50 141 LYS A O 1
ATOM 1112 N N . VAL A 1 142 ? 7.807 -14.827 52.699 1.00 44.97 142 VAL A N 1
ATOM 1113 C CA . VAL A 1 142 ? 9.207 -14.959 52.297 1.00 44.97 142 VAL A CA 1
ATOM 1114 C C . VAL A 1 142 ? 9.486 -13.891 51.237 1.00 44.97 142 VAL A C 1
ATOM 1116 O O . VAL A 1 142 ? 8.973 -13.959 50.117 1.00 44.97 142 VAL A O 1
ATOM 1119 N N . LYS A 1 143 ? 10.277 -12.872 51.588 1.00 46.19 143 LYS A N 1
ATOM 1120 C CA . LYS A 1 143 ? 10.903 -11.990 50.599 1.00 46.19 143 LYS A CA 1
ATOM 1121 C C . LYS A 1 143 ? 11.928 -12.829 49.834 1.00 46.19 143 LYS A C 1
ATOM 1123 O O . LYS A 1 143 ? 12.920 -13.259 50.410 1.00 46.19 143 LYS A O 1
ATOM 1128 N N . LYS A 1 144 ? 11.677 -13.077 48.549 1.00 35.09 144 LYS A N 1
ATOM 1129 C CA . LYS A 1 144 ? 12.684 -13.630 47.634 1.00 35.09 144 LYS A CA 1
ATOM 1130 C C . LYS A 1 144 ? 13.870 -12.647 47.578 1.00 35.09 144 LYS A C 1
ATOM 1132 O O . LYS A 1 144 ? 13.610 -11.467 47.329 1.00 35.09 144 LYS A O 1
ATOM 1137 N N . PRO A 1 145 ? 15.126 -13.075 47.797 1.00 46.03 145 PRO A N 1
ATOM 1138 C CA . PRO A 1 145 ? 16.280 -12.233 47.492 1.00 46.03 145 PRO A CA 1
ATOM 1139 C C . PRO A 1 145 ? 16.326 -11.947 45.980 1.00 46.03 145 PRO A C 1
ATOM 1141 O O . PRO A 1 145 ? 15.781 -12.737 45.197 1.00 46.03 145 PRO A O 1
ATOM 1144 N N . PRO A 1 146 ? 16.922 -10.819 45.549 1.00 41.84 146 PRO A N 1
ATOM 1145 C CA . PRO A 1 146 ? 17.034 -10.501 44.135 1.00 41.84 146 PRO A CA 1
ATOM 1146 C C . PRO A 1 146 ? 17.843 -11.600 43.451 1.00 41.84 146 PRO A C 1
ATOM 1148 O O . PRO A 1 146 ? 18.985 -11.876 43.808 1.00 41.84 146 PRO A O 1
ATOM 1151 N N . VAL A 1 147 ? 17.217 -12.252 42.476 1.00 42.44 147 VAL A N 1
ATOM 1152 C CA . VAL A 1 147 ? 17.901 -13.180 41.587 1.00 42.44 147 VAL A CA 1
ATOM 1153 C C . VAL A 1 147 ? 18.813 -12.319 40.723 1.00 42.44 147 VAL A C 1
ATOM 1155 O O . VAL A 1 147 ? 18.346 -11.619 39.824 1.00 42.44 147 VAL A O 1
ATOM 1158 N N . VAL A 1 148 ? 20.100 -12.311 41.049 1.00 37.34 148 VAL A N 1
ATOM 1159 C CA . VAL A 1 148 ? 21.148 -11.905 40.120 1.00 37.34 148 VAL A CA 1
ATOM 1160 C C . VAL A 1 148 ? 21.047 -12.835 38.912 1.00 37.34 148 VAL A C 1
ATOM 1162 O O . VAL A 1 148 ? 21.374 -14.013 38.995 1.00 37.34 148 VAL A O 1
ATOM 1165 N N . LEU A 1 149 ? 20.508 -12.332 37.799 1.00 36.44 149 LEU A N 1
ATOM 1166 C CA . LEU A 1 149 ? 20.776 -12.935 36.500 1.00 36.44 149 LEU A CA 1
ATOM 1167 C C . LEU A 1 149 ? 22.216 -12.554 36.158 1.00 36.44 149 LEU A C 1
ATOM 1169 O O . LEU A 1 149 ? 22.465 -11.447 35.678 1.00 36.44 149 LEU A O 1
ATOM 1173 N N . SER A 1 150 ? 23.158 -13.459 36.411 1.00 33.72 150 SER A N 1
ATOM 1174 C CA . SER A 1 150 ? 24.352 -13.513 35.582 1.00 33.72 150 SER A CA 1
ATOM 1175 C C . SER A 1 150 ? 23.879 -13.798 34.157 1.00 33.72 150 SER A C 1
ATOM 1177 O O . SER A 1 150 ? 23.250 -14.814 33.861 1.00 33.72 150 SER A O 1
ATOM 1179 N N . CYS A 1 151 ? 24.080 -12.817 33.287 1.00 34.62 151 CYS A N 1
ATOM 1180 C CA . CYS A 1 151 ? 23.952 -12.988 31.855 1.00 34.62 151 CYS A CA 1
ATOM 1181 C C . CYS A 1 151 ? 25.299 -13.548 31.387 1.00 34.62 151 CYS A C 1
ATOM 1183 O O . CYS A 1 151 ? 26.178 -12.782 30.999 1.00 34.62 151 CYS A O 1
ATOM 1185 N N . ASP A 1 152 ? 25.493 -14.863 31.501 1.00 28.75 152 ASP A N 1
ATOM 1186 C CA . ASP A 1 152 ? 26.594 -15.525 30.805 1.00 28.75 152 ASP A CA 1
ATOM 1187 C C . ASP A 1 152 ? 26.273 -15.507 29.308 1.00 28.75 152 ASP A C 1
ATOM 1189 O O . ASP A 1 152 ? 25.438 -16.250 28.791 1.00 28.75 152 ASP A O 1
ATOM 1193 N N . ILE A 1 153 ? 26.905 -14.555 28.622 1.00 43.16 153 ILE A N 1
ATOM 1194 C CA . ILE A 1 153 ? 27.016 -14.481 27.167 1.00 43.16 153 ILE A CA 1
ATOM 1195 C C . ILE A 1 153 ? 27.987 -15.583 26.755 1.00 43.16 153 ILE A C 1
ATOM 1197 O O . ILE A 1 153 ? 29.173 -15.343 26.569 1.00 43.16 153 ILE A O 1
ATOM 1201 N N . SER A 1 154 ? 27.506 -16.816 26.678 1.00 41.53 154 SER A N 1
ATOM 1202 C CA . SER A 1 154 ? 28.157 -17.930 25.986 1.00 41.53 154 SER A CA 1
ATOM 1203 C C . SER A 1 154 ? 27.089 -18.998 25.761 1.00 41.53 154 SER A C 1
ATOM 1205 O O . SER A 1 154 ? 26.336 -19.302 26.673 1.00 41.53 154 SER A O 1
ATOM 1207 N N . ASP A 1 155 ? 26.997 -19.516 24.540 1.00 35.03 155 ASP A N 1
ATOM 1208 C CA . ASP A 1 155 ? 26.081 -20.582 24.092 1.00 35.03 155 ASP A CA 1
ATOM 1209 C C . ASP A 1 155 ? 24.713 -20.196 23.532 1.00 35.03 155 ASP A C 1
ATOM 1211 O O . ASP A 1 155 ? 23.712 -20.832 23.838 1.00 35.03 155 ASP A O 1
ATOM 1215 N N . TRP A 1 156 ? 24.666 -19.267 22.571 1.00 28.08 156 TRP A N 1
ATOM 1216 C CA . TRP A 1 156 ? 23.696 -19.393 21.469 1.00 28.08 156 TRP A CA 1
ATOM 1217 C C . TRP A 1 156 ? 24.425 -19.420 20.121 1.00 28.08 156 TRP A C 1
ATOM 1219 O O . TRP A 1 156 ? 24.545 -18.420 19.413 1.00 28.08 156 TRP A O 1
ATOM 1229 N N . VAL A 1 157 ? 24.915 -20.617 19.782 1.00 31.67 157 VAL A N 1
ATOM 1230 C CA . VAL A 1 157 ? 25.264 -21.019 18.416 1.00 31.67 157 VAL A CA 1
ATOM 1231 C C . VAL A 1 157 ? 23.988 -21.049 17.577 1.00 31.67 157 VAL A C 1
ATOM 1233 O O . VAL A 1 157 ? 22.986 -21.674 17.919 1.00 31.67 157 VAL A O 1
ATOM 1236 N N . TRP A 1 158 ? 24.038 -20.344 16.455 1.00 32.53 158 TRP A N 1
ATOM 1237 C CA . TRP A 1 158 ? 22.973 -20.254 15.472 1.00 32.53 158 TRP A CA 1
ATOM 1238 C C . TRP A 1 158 ? 22.845 -21.587 14.724 1.00 32.53 158 TRP A C 1
ATOM 1240 O O . TRP A 1 158 ? 23.749 -21.962 13.981 1.00 32.53 158 TRP A O 1
ATOM 1250 N N . THR A 1 159 ? 21.718 -22.285 14.864 1.00 32.00 159 THR A N 1
ATOM 1251 C CA . THR A 1 159 ? 21.302 -23.291 13.879 1.00 32.00 159 THR A CA 1
ATOM 1252 C C . THR A 1 159 ? 19.844 -23.110 13.479 1.00 32.00 159 THR A C 1
ATOM 1254 O O . THR A 1 159 ? 19.024 -22.479 14.143 1.00 32.00 159 THR A O 1
ATOM 1257 N N . ARG A 1 160 ? 19.607 -23.565 12.260 1.00 38.41 160 ARG A N 1
ATOM 1258 C CA . ARG A 1 160 ? 18.651 -23.128 11.258 1.00 38.41 160 ARG A CA 1
ATOM 1259 C C . ARG A 1 160 ? 17.830 -24.364 10.940 1.00 38.41 160 ARG A C 1
ATOM 1261 O O . ARG A 1 160 ? 18.400 -25.231 10.311 1.00 38.41 160 ARG A O 1
ATOM 1268 N N . GLU A 1 161 ? 16.568 -24.439 11.360 1.00 34.06 161 GLU A N 1
ATOM 1269 C CA . GLU A 1 161 ? 15.522 -25.334 10.823 1.00 34.06 161 GLU A CA 1
ATOM 1270 C C . GLU A 1 161 ? 14.239 -25.204 11.663 1.00 34.06 161 GLU A C 1
ATOM 1272 O O . GLU A 1 161 ? 14.292 -24.921 12.856 1.00 34.06 161 GLU A O 1
ATOM 1277 N N . GLY A 1 162 ? 13.071 -25.305 11.024 1.00 34.19 162 GLY A N 1
ATOM 1278 C CA . GLY A 1 162 ? 11.763 -25.137 11.667 1.00 34.19 162 GLY A CA 1
ATOM 1279 C C . GLY A 1 162 ? 10.961 -26.436 11.775 1.00 34.19 162 GLY A C 1
ATOM 1280 O O . GLY A 1 162 ? 11.209 -27.366 11.023 1.00 34.19 162 GLY A O 1
ATOM 1281 N N . CYS A 1 163 ? 9.963 -26.451 12.667 1.00 26.98 163 CYS A N 1
ATOM 1282 C CA . CYS A 1 163 ? 8.755 -27.305 12.695 1.00 26.98 163 CYS A CA 1
ATOM 1283 C C . CYS A 1 163 ? 7.871 -26.755 13.839 1.00 26.98 163 CYS A C 1
ATOM 1285 O O . CYS A 1 163 ? 8.389 -26.476 14.913 1.00 26.98 163 CYS A O 1
ATOM 1287 N N . VAL A 1 164 ? 6.634 -26.274 13.662 1.00 31.05 164 VAL A N 1
ATOM 1288 C CA . VAL A 1 164 ? 5.356 -26.938 13.323 1.00 31.05 164 VAL A CA 1
ATOM 1289 C C . VAL A 1 164 ? 5.006 -28.100 14.270 1.00 31.05 164 VAL A C 1
ATOM 1291 O O . VAL A 1 164 ? 5.728 -29.081 14.327 1.00 31.05 164 VAL A O 1
ATOM 1294 N N . HIS A 1 165 ? 3.839 -27.952 14.921 1.00 28.33 165 HIS A N 1
ATOM 1295 C CA . HIS A 1 165 ? 3.127 -28.837 15.863 1.00 28.33 165 HIS A CA 1
ATOM 1296 C C . HIS A 1 165 ? 3.573 -28.842 17.339 1.00 28.33 165 HIS A C 1
ATOM 1298 O O . HIS A 1 165 ? 4.396 -29.642 17.739 1.00 28.33 165 HIS A O 1
ATOM 1304 N N . GLU A 1 166 ? 2.895 -28.047 18.177 1.00 29.72 166 GLU A N 1
ATOM 1305 C CA . GLU A 1 166 ? 1.963 -28.623 19.160 1.00 29.72 166 GLU A CA 1
ATOM 1306 C C . GLU A 1 166 ? 0.963 -27.557 19.630 1.00 29.72 166 GLU A C 1
ATOM 1308 O O . GLU A 1 166 ? 1.296 -26.516 20.200 1.00 29.72 166 GLU A O 1
ATOM 1313 N N . THR A 1 167 ? -0.303 -27.794 19.306 1.00 45.19 167 THR A N 1
ATOM 1314 C CA . THR A 1 167 ? -1.427 -27.104 19.933 1.00 45.19 167 THR A CA 1
ATOM 1315 C C . THR A 1 167 ? -1.765 -27.841 21.228 1.00 45.19 167 THR A C 1
ATOM 1317 O O . THR A 1 167 ? -1.550 -29.041 21.298 1.00 45.19 167 THR A O 1
ATOM 1320 N N . LEU A 1 168 ? -2.385 -27.124 22.180 1.00 42.34 168 LEU A N 1
ATOM 1321 C CA . LEU A 1 168 ? -3.136 -27.637 23.349 1.00 42.34 168 LEU A CA 1
ATOM 1322 C C . LEU A 1 168 ? -2.436 -27.616 24.725 1.00 42.34 168 LEU A C 1
ATOM 1324 O O . LEU A 1 168 ? -2.401 -28.625 25.409 1.00 42.34 168 LEU A O 1
ATOM 1328 N N . ALA A 1 169 ? -2.017 -26.445 25.228 1.00 35.59 169 ALA A N 1
ATOM 1329 C CA . ALA A 1 169 ? -1.892 -26.271 26.694 1.00 35.59 169 ALA A CA 1
ATOM 1330 C C . ALA A 1 169 ? -2.039 -24.838 27.249 1.00 35.59 169 ALA A C 1
ATOM 1332 O O . ALA A 1 169 ? -2.016 -24.651 28.458 1.00 35.59 169 ALA A O 1
ATOM 1333 N N . TRP A 1 170 ? -2.229 -23.801 26.424 1.00 31.36 170 TRP A N 1
ATOM 1334 C CA . TRP A 1 170 ? -2.159 -22.403 26.901 1.00 31.36 170 TRP A CA 1
ATOM 1335 C C . TRP A 1 170 ? -3.455 -21.603 26.726 1.00 31.36 170 TRP A C 1
ATOM 1337 O O . TRP A 1 170 ? -3.436 -20.404 26.453 1.00 31.36 170 TRP A O 1
ATOM 1347 N N . ARG A 1 171 ? -4.613 -22.257 26.881 1.00 39.34 171 ARG A N 1
ATOM 1348 C CA . ARG A 1 171 ? -5.926 -21.608 26.699 1.00 39.34 171 ARG A CA 1
ATOM 1349 C C . ARG A 1 171 ? -6.646 -21.162 27.978 1.00 39.34 171 ARG A C 1
ATOM 1351 O O . ARG A 1 171 ? -7.784 -20.726 27.863 1.00 39.34 171 ARG A O 1
ATOM 1358 N N . ALA A 1 172 ? -6.022 -21.195 29.161 1.00 36.19 172 ALA A N 1
ATOM 1359 C CA . ALA A 1 172 ? -6.760 -20.934 30.409 1.00 36.19 172 ALA A CA 1
ATOM 1360 C C . ALA A 1 172 ? -6.150 -19.940 31.419 1.00 36.19 172 ALA A C 1
ATOM 1362 O O . ALA A 1 172 ? -6.794 -19.669 32.427 1.00 36.19 172 ALA A O 1
ATOM 1363 N N . ALA A 1 173 ? -4.992 -19.316 31.179 1.00 38.50 173 ALA A N 1
ATOM 1364 C CA . ALA A 1 173 ? -4.476 -18.314 32.118 1.00 38.50 173 ALA A CA 1
ATOM 1365 C C . ALA A 1 173 ? -3.717 -17.178 31.414 1.00 38.50 173 ALA A C 1
ATOM 1367 O O . ALA A 1 173 ? -2.870 -17.424 30.565 1.00 38.50 173 ALA A O 1
ATOM 1368 N N . SER A 1 174 ? -3.991 -15.933 31.825 1.00 41.53 174 SER A N 1
ATOM 1369 C CA . SER A 1 174 ? -3.096 -14.765 31.668 1.00 41.53 174 SER A CA 1
ATOM 1370 C C . SER A 1 174 ? -3.218 -13.844 30.437 1.00 41.53 174 SER A C 1
ATOM 1372 O O . SER A 1 174 ? -2.225 -13.248 30.027 1.00 41.53 174 SER A O 1
ATOM 1374 N N . VAL A 1 175 ? -4.419 -13.574 29.905 1.00 47.00 175 VAL A N 1
ATOM 1375 C CA . VAL A 1 175 ? -4.580 -12.562 28.822 1.00 47.00 175 VAL A CA 1
ATOM 1376 C C . VAL A 1 175 ? -4.659 -11.099 29.319 1.00 47.00 175 VAL A C 1
ATOM 1378 O O . VAL A 1 175 ? -4.472 -10.180 28.525 1.00 47.00 175 VAL A O 1
ATOM 1381 N N . LEU A 1 176 ? -4.821 -10.831 30.624 1.00 45.47 176 LEU A N 1
ATOM 1382 C CA . LEU A 1 176 ? -4.750 -9.454 31.165 1.00 45.47 176 LEU A CA 1
ATOM 1383 C C . LEU A 1 176 ? -3.471 -9.129 31.956 1.00 45.47 176 LEU A C 1
ATOM 1385 O O . LEU A 1 176 ? -2.993 -8.001 31.869 1.00 45.47 176 LEU A O 1
ATOM 1389 N N . GLY A 1 177 ? -2.859 -10.094 32.651 1.00 36.78 177 GLY A N 1
ATOM 1390 C CA . GLY A 1 177 ? -1.626 -9.852 33.421 1.00 36.78 177 GLY A CA 1
ATOM 1391 C C . GLY A 1 177 ? -0.370 -9.694 32.555 1.00 36.78 177 GLY A C 1
ATOM 1392 O O . GLY A 1 177 ? 0.507 -8.890 32.860 1.00 36.78 177 GLY A O 1
ATOM 1393 N N . CYS A 1 178 ? -0.306 -10.400 31.421 1.00 38.06 178 CYS A N 1
ATOM 1394 C CA . CYS A 1 178 ? 0.866 -10.376 30.544 1.00 38.06 178 CYS A CA 1
ATOM 1395 C C . CYS A 1 178 ? 0.952 -9.077 29.715 1.00 38.06 178 CYS A C 1
ATOM 1397 O O . CYS A 1 178 ? 2.037 -8.591 29.411 1.00 38.06 178 CYS A O 1
ATOM 1399 N N . ARG A 1 179 ? -0.189 -8.447 29.396 1.00 41.53 179 ARG A N 1
ATOM 1400 C CA . ARG A 1 179 ? -0.230 -7.231 28.565 1.00 41.53 179 ARG A CA 1
ATOM 1401 C C . ARG A 1 179 ? 0.224 -5.970 29.309 1.00 41.53 179 ARG A C 1
ATOM 1403 O O . ARG A 1 179 ? 0.819 -5.098 28.680 1.00 41.53 179 ARG A O 1
ATOM 1410 N N . ILE A 1 180 ? -0.018 -5.893 30.620 1.00 48.12 180 ILE A N 1
ATOM 1411 C CA . ILE A 1 180 ? 0.435 -4.777 31.466 1.00 48.12 180 ILE A CA 1
ATOM 1412 C C . ILE A 1 180 ? 1.951 -4.871 31.682 1.00 48.12 180 ILE A C 1
ATOM 1414 O O . ILE A 1 180 ? 2.657 -3.912 31.382 1.00 48.12 180 ILE A O 1
ATOM 1418 N N . GLN A 1 181 ? 2.476 -6.052 32.037 1.00 44.09 181 GLN A N 1
ATOM 1419 C CA . GLN A 1 181 ? 3.926 -6.231 32.202 1.00 44.09 181 GLN A CA 1
ATOM 1420 C C . GLN A 1 181 ? 4.723 -6.031 30.905 1.00 44.09 181 GLN A C 1
ATOM 1422 O O . GLN A 1 181 ? 5.839 -5.514 30.944 1.00 44.09 181 GLN A O 1
ATOM 1427 N N . VAL A 1 182 ? 4.172 -6.404 29.744 1.00 51.81 182 VAL A N 1
ATOM 1428 C CA . VAL A 1 182 ? 4.845 -6.178 28.454 1.00 51.81 182 VAL A CA 1
ATOM 1429 C C . VAL A 1 182 ? 4.876 -4.692 28.079 1.00 51.81 182 VAL A C 1
ATOM 1431 O O . VAL A 1 182 ? 5.864 -4.256 27.491 1.00 51.81 182 VAL A O 1
ATOM 1434 N N . GLN A 1 183 ? 3.853 -3.901 28.431 1.00 44.44 183 GLN A N 1
ATOM 1435 C CA . GLN A 1 183 ? 3.906 -2.452 28.199 1.00 44.44 183 GLN A CA 1
ATOM 1436 C C . GLN A 1 183 ? 4.823 -1.718 29.163 1.00 44.44 183 GLN A C 1
ATOM 1438 O O . GLN A 1 183 ? 5.544 -0.821 28.739 1.00 44.44 183 GLN A O 1
ATOM 1443 N N . GLU A 1 184 ? 4.863 -2.133 30.421 1.00 56.44 184 GLU A N 1
ATOM 1444 C CA . GLU A 1 184 ? 5.741 -1.524 31.417 1.00 56.44 184 GLU A CA 1
ATOM 1445 C C . GLU A 1 184 ? 7.222 -1.793 31.099 1.00 56.44 184 GLU A C 1
ATOM 1447 O O . GLU A 1 184 ? 8.044 -0.878 31.134 1.00 56.44 184 GLU A O 1
ATOM 1452 N N . LYS A 1 185 ? 7.555 -3.009 30.633 1.00 59.81 185 LYS A N 1
ATOM 1453 C CA . LYS A 1 185 ? 8.906 -3.334 30.138 1.00 59.81 185 LYS A CA 1
ATOM 1454 C C . LYS A 1 185 ? 9.291 -2.545 28.885 1.00 59.81 185 LYS A C 1
ATOM 1456 O O . LYS A 1 185 ? 10.429 -2.099 28.785 1.00 59.81 185 LYS A O 1
ATOM 1461 N N . LYS A 1 186 ? 8.367 -2.338 27.941 1.00 66.06 186 LYS A N 1
ATOM 1462 C CA . LYS A 1 186 ? 8.629 -1.517 26.745 1.00 66.06 186 LYS A CA 1
ATOM 1463 C C . LYS A 1 186 ? 8.849 -0.048 27.098 1.00 66.06 186 LYS A C 1
ATOM 1465 O O . LYS A 1 186 ? 9.750 0.567 26.538 1.00 66.06 186 LYS A O 1
ATOM 1470 N N . ASN A 1 187 ? 8.084 0.483 28.049 1.00 69.25 187 ASN A N 1
ATOM 1471 C CA . ASN A 1 187 ? 8.250 1.856 28.516 1.00 69.25 187 ASN A CA 1
ATOM 1472 C C . ASN A 1 187 ? 9.597 2.048 29.234 1.00 69.25 187 ASN A C 1
ATOM 1474 O O . ASN A 1 187 ? 10.278 3.024 28.940 1.00 69.25 187 ASN A O 1
ATOM 1478 N N . ASN A 1 188 ? 10.030 1.089 30.065 1.00 74.88 188 ASN A N 1
ATOM 1479 C CA . ASN A 1 188 ? 11.346 1.133 30.722 1.00 74.88 188 ASN A CA 1
ATOM 1480 C C . ASN A 1 188 ? 12.530 1.006 29.749 1.00 74.88 188 ASN A C 1
ATOM 1482 O O . ASN A 1 188 ? 13.559 1.648 29.936 1.00 74.88 188 ASN A O 1
ATOM 1486 N N . ILE A 1 189 ? 12.402 0.198 28.692 1.00 75.75 189 ILE A N 1
ATOM 1487 C CA . ILE A 1 189 ? 13.450 0.098 27.662 1.00 75.75 189 ILE A CA 1
ATOM 1488 C C . ILE A 1 189 ? 13.553 1.412 26.877 1.00 75.75 189 ILE A C 1
ATOM 1490 O O . ILE A 1 189 ? 14.655 1.875 26.590 1.00 75.75 189 ILE A O 1
ATOM 1494 N N . MET A 1 190 ? 12.419 2.041 26.557 1.00 73.31 190 MET A N 1
ATOM 1495 C CA . MET A 1 190 ? 12.407 3.318 25.841 1.00 73.31 190 MET A CA 1
ATOM 1496 C C . MET A 1 190 ? 12.970 4.469 26.683 1.00 73.31 190 MET A C 1
ATOM 1498 O O . MET A 1 190 ? 13.686 5.306 26.136 1.00 73.31 190 MET A O 1
ATOM 1502 N N . THR A 1 191 ? 12.713 4.504 27.995 1.00 73.00 191 THR A N 1
ATOM 1503 C CA . THR A 1 191 ? 13.326 5.504 28.885 1.00 73.00 191 THR A CA 1
ATOM 1504 C C . THR A 1 191 ? 14.824 5.269 29.060 1.00 73.00 191 THR A C 1
ATOM 1506 O O . THR A 1 191 ? 15.580 6.229 28.964 1.00 73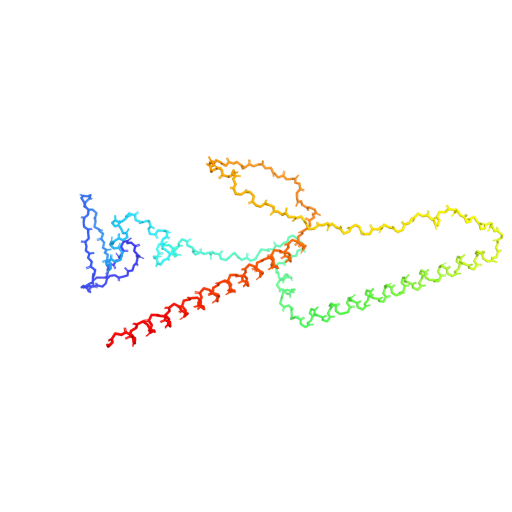.00 191 THR A O 1
ATOM 1509 N N . MET A 1 192 ? 15.288 4.020 29.193 1.00 73.75 192 MET A N 1
ATOM 1510 C CA . MET A 1 192 ? 16.731 3.737 29.257 1.00 73.75 192 MET A CA 1
ATOM 1511 C C . MET A 1 192 ? 17.476 4.096 27.968 1.00 73.75 192 MET A C 1
ATOM 1513 O O . MET A 1 192 ? 18.574 4.646 28.030 1.00 73.75 192 MET A O 1
ATOM 1517 N N . LEU A 1 193 ? 16.885 3.845 26.796 1.00 77.00 193 LEU A N 1
ATOM 1518 C CA . LEU A 1 193 ? 17.478 4.263 25.522 1.00 77.00 193 LEU A CA 1
ATOM 1519 C C . LEU A 1 193 ? 17.526 5.790 25.387 1.00 77.00 193 LEU A C 1
ATOM 1521 O O . LEU A 1 193 ? 18.502 6.315 24.858 1.00 77.00 193 LEU A O 1
ATOM 1525 N N . ALA A 1 194 ? 16.517 6.506 25.890 1.00 77.44 194 ALA A N 1
ATOM 1526 C CA . ALA A 1 194 ? 16.512 7.966 25.893 1.00 77.44 194 ALA A CA 1
ATOM 1527 C C . ALA A 1 194 ? 17.599 8.543 26.814 1.00 77.44 194 ALA A C 1
ATOM 1529 O O . ALA A 1 194 ? 18.338 9.428 26.386 1.00 77.44 194 ALA A O 1
ATOM 1530 N N . THR A 1 195 ? 17.761 8.006 28.029 1.00 75.62 195 THR A N 1
ATOM 1531 C CA . THR A 1 195 ? 18.833 8.424 28.949 1.00 75.62 195 THR A CA 1
ATOM 1532 C C . THR A 1 195 ? 20.214 8.087 28.386 1.00 75.62 195 THR A C 1
ATOM 1534 O O . THR A 1 195 ? 21.110 8.919 28.432 1.00 75.62 195 THR A O 1
ATOM 1537 N N . CYS A 1 196 ? 20.382 6.918 27.763 1.00 68.31 196 CYS A N 1
ATOM 1538 C CA . CYS A 1 196 ? 21.646 6.531 27.133 1.00 68.31 196 CYS A CA 1
ATOM 1539 C C . CYS A 1 196 ? 21.997 7.424 25.926 1.00 68.31 196 CYS A C 1
ATOM 1541 O O . CYS A 1 196 ? 23.156 7.791 25.738 1.00 68.31 196 CYS A O 1
ATOM 1543 N N . LEU A 1 197 ? 21.003 7.826 25.125 1.00 70.12 197 LEU A N 1
ATOM 1544 C CA . LEU A 1 197 ? 21.199 8.776 24.025 1.00 70.12 197 LEU A CA 1
ATOM 1545 C C . LEU A 1 197 ? 21.481 10.203 24.514 1.00 70.12 197 LEU A C 1
ATOM 1547 O O . LEU A 1 197 ? 22.236 10.908 23.847 1.00 70.12 197 LEU A O 1
ATOM 1551 N N . ALA A 1 198 ? 20.913 10.613 25.652 1.00 73.44 198 ALA A N 1
ATOM 1552 C CA . ALA A 1 198 ? 21.221 11.890 26.292 1.00 73.44 198 ALA A CA 1
ATOM 1553 C C . ALA A 1 198 ? 22.660 11.903 26.829 1.00 73.44 198 ALA A C 1
ATOM 1555 O O . ALA A 1 198 ? 23.425 12.786 26.457 1.00 73.44 198 ALA A O 1
ATOM 1556 N N . GLN A 1 199 ? 23.071 10.853 27.550 1.00 67.75 199 GLN A N 1
ATOM 1557 C CA . GLN A 1 199 ? 24.447 10.691 28.035 1.00 67.75 199 GLN A CA 1
ATOM 1558 C C . GLN A 1 199 ? 25.457 10.691 26.877 1.00 67.75 199 GLN A C 1
ATOM 1560 O O . GLN A 1 199 ? 26.526 11.282 26.955 1.00 67.75 199 GLN A O 1
ATOM 1565 N N . ARG A 1 200 ? 25.109 10.046 25.754 1.00 63.00 200 ARG A N 1
ATOM 1566 C CA . ARG A 1 200 ? 25.957 10.010 24.553 1.00 63.00 200 ARG A CA 1
ATOM 1567 C C . ARG A 1 200 ? 26.023 11.353 23.817 1.00 63.00 200 ARG A C 1
ATOM 1569 O O . ARG A 1 200 ? 26.944 11.548 23.026 1.00 63.00 200 ARG A O 1
ATOM 1576 N N . ARG A 1 201 ? 25.040 12.237 24.012 1.00 64.06 201 ARG A N 1
ATOM 1577 C CA . ARG A 1 201 ? 25.057 13.600 23.469 1.00 64.06 201 ARG A CA 1
ATOM 1578 C C . ARG A 1 201 ? 25.929 14.502 24.341 1.00 64.06 201 ARG A C 1
ATOM 1580 O O . ARG A 1 201 ? 26.810 15.139 23.797 1.00 64.06 201 ARG A O 1
ATOM 1587 N N . GLU A 1 202 ? 25.791 14.413 25.658 1.00 62.53 202 GLU A N 1
ATOM 1588 C CA . GLU A 1 202 ? 26.607 15.161 26.625 1.00 62.53 202 GLU A CA 1
ATOM 1589 C C . GLU A 1 202 ? 28.109 14.842 26.489 1.00 62.53 202 GLU A C 1
ATOM 1591 O O . GLU A 1 202 ? 28.924 15.746 26.370 1.00 62.53 202 GLU A O 1
ATOM 1596 N N . VAL A 1 203 ? 28.469 13.561 26.324 1.00 59.22 203 VAL A N 1
ATOM 1597 C CA . VAL A 1 203 ? 29.863 13.146 26.048 1.00 59.22 203 VAL A CA 1
ATOM 1598 C C . VAL A 1 203 ? 30.365 13.618 24.673 1.00 59.22 203 VAL A C 1
ATOM 1600 O O . VAL A 1 203 ? 31.567 13.729 24.458 1.00 59.22 203 VAL A O 1
ATOM 1603 N N . ARG A 1 204 ? 29.474 13.872 23.704 1.00 54.22 204 ARG A N 1
ATOM 1604 C CA . ARG A 1 204 ? 29.873 14.451 22.410 1.00 54.22 204 ARG A CA 1
ATOM 1605 C C . ARG A 1 204 ? 30.139 15.948 22.550 1.00 54.22 204 ARG A C 1
ATOM 1607 O O . ARG A 1 204 ? 31.149 16.405 22.034 1.00 54.22 204 ARG A O 1
ATOM 1614 N N . ASP A 1 205 ? 29.278 16.648 23.280 1.00 55.31 205 ASP A N 1
ATOM 1615 C CA . ASP A 1 205 ? 29.406 18.083 23.524 1.00 55.31 205 ASP A CA 1
ATOM 1616 C C . ASP A 1 205 ? 30.694 18.392 24.336 1.00 55.31 205 ASP A C 1
ATOM 1618 O O . ASP A 1 205 ? 31.438 19.295 23.964 1.00 55.31 205 ASP A O 1
ATOM 1622 N N . GLU A 1 206 ? 31.077 17.558 25.321 1.00 57.88 206 GLU A N 1
ATOM 1623 C CA . GLU A 1 206 ? 32.371 17.683 26.039 1.00 57.88 206 GLU A CA 1
ATOM 1624 C C . GLU A 1 206 ? 33.611 17.481 25.140 1.00 57.88 206 GLU A C 1
ATOM 1626 O O . GLU A 1 206 ? 34.657 18.102 25.352 1.00 57.88 206 GLU A O 1
ATOM 1631 N N . VAL A 1 207 ? 33.528 16.606 24.129 1.00 58.16 207 VAL A N 1
ATOM 1632 C CA . VAL A 1 207 ? 34.640 16.352 23.193 1.00 58.16 207 VAL A CA 1
ATOM 1633 C C . VAL A 1 207 ? 34.796 17.501 22.191 1.00 58.16 207 VAL A C 1
ATOM 1635 O O . VAL A 1 207 ? 35.925 17.832 21.819 1.00 58.16 207 VAL A O 1
ATOM 1638 N N . ASP A 1 208 ? 33.691 18.128 21.783 1.00 54.09 208 ASP A N 1
ATOM 1639 C CA . ASP A 1 208 ? 33.701 19.291 20.892 1.00 54.09 208 ASP A CA 1
ATOM 1640 C C . ASP A 1 208 ? 34.223 20.560 21.617 1.00 54.09 208 ASP A C 1
ATOM 1642 O O . ASP A 1 208 ? 35.017 21.305 21.034 1.00 54.09 208 ASP A O 1
ATOM 1646 N N . ASP A 1 209 ? 33.920 20.750 22.910 1.00 55.44 209 ASP A N 1
ATOM 1647 C CA . ASP A 1 209 ? 34.493 21.833 23.737 1.00 55.44 209 ASP A CA 1
ATOM 1648 C C . ASP A 1 209 ? 36.000 21.639 24.020 1.00 55.44 209 ASP A C 1
ATOM 1650 O O . ASP A 1 209 ? 36.783 22.597 24.011 1.00 55.44 209 ASP A O 1
ATOM 1654 N N . GLY A 1 210 ? 36.453 20.391 24.194 1.00 53.91 210 GLY A N 1
ATOM 1655 C CA . GLY A 1 210 ? 37.878 20.062 24.341 1.00 53.91 210 GLY A CA 1
ATOM 1656 C C . GLY A 1 210 ? 38.708 20.318 23.074 1.00 53.91 210 GLY A C 1
ATOM 1657 O O . GLY A 1 210 ? 39.878 20.697 23.161 1.00 53.91 210 GLY A O 1
ATOM 1658 N N . LEU A 1 211 ? 38.108 20.174 21.888 1.00 51.22 211 LEU A N 1
ATOM 1659 C CA . LEU A 1 211 ? 38.755 20.473 20.603 1.00 51.22 211 LEU A CA 1
ATOM 1660 C C . LEU A 1 211 ? 38.901 21.981 20.344 1.00 51.22 211 LEU A C 1
ATOM 1662 O O . LEU A 1 211 ? 39.866 22.392 19.694 1.00 51.22 211 LEU A O 1
ATOM 1666 N N . LEU A 1 212 ? 38.007 22.807 20.895 1.00 52.38 212 LEU A N 1
ATOM 1667 C CA . LEU A 1 212 ? 38.123 24.270 20.853 1.00 52.38 212 LEU A CA 1
ATOM 1668 C C . LEU A 1 212 ? 39.176 24.801 21.844 1.00 52.38 212 LEU A C 1
ATOM 1670 O O . LEU A 1 212 ? 39.838 25.797 21.553 1.00 52.38 212 LEU A O 1
ATOM 1674 N N . GLY A 1 213 ? 39.415 24.108 22.964 1.00 51.84 213 GLY A N 1
ATOM 1675 C CA . GLY A 1 213 ? 40.453 24.472 23.942 1.00 51.84 213 GLY A CA 1
ATOM 1676 C C . GLY A 1 213 ? 41.901 24.226 23.485 1.00 51.84 213 GLY A C 1
ATOM 1677 O O . GLY A 1 213 ? 42.818 24.906 23.945 1.00 51.84 213 GLY A O 1
ATOM 1678 N N . ILE A 1 214 ? 42.134 23.298 22.549 1.00 50.78 214 ILE A N 1
ATOM 1679 C CA . ILE A 1 214 ? 43.489 22.965 22.055 1.00 50.78 214 ILE A CA 1
ATOM 1680 C C . ILE A 1 214 ? 43.971 23.963 20.981 1.00 50.78 214 ILE A C 1
ATOM 1682 O O . ILE A 1 214 ? 45.175 24.104 20.762 1.00 50.78 214 ILE A O 1
ATOM 1686 N N . GLN A 1 215 ? 43.068 24.723 20.347 1.00 50.84 215 GLN A N 1
ATOM 1687 C CA . GLN A 1 215 ? 43.448 25.760 19.375 1.00 50.84 215 GLN A CA 1
ATOM 1688 C C . GLN A 1 215 ? 43.979 27.058 20.013 1.00 50.84 215 GLN A C 1
ATOM 1690 O O . GLN A 1 215 ? 44.579 27.863 19.304 1.00 50.84 215 GLN A O 1
ATOM 1695 N N . SER A 1 216 ? 43.840 27.250 21.332 1.00 49.84 216 SER A N 1
ATOM 1696 C CA . SER A 1 216 ? 44.317 28.461 22.027 1.00 49.84 216 SER A CA 1
ATOM 1697 C C . SER A 1 216 ? 45.726 28.370 22.633 1.00 49.84 216 SER A C 1
ATOM 1699 O O . SER A 1 216 ? 46.227 29.384 23.108 1.00 49.84 216 SER A O 1
ATOM 1701 N N . TYR A 1 217 ? 46.407 27.219 22.573 1.00 52.38 217 TYR A N 1
ATOM 1702 C CA . TYR A 1 217 ? 47.782 27.047 23.086 1.00 52.38 217 TYR A CA 1
ATOM 1703 C C . TYR A 1 217 ? 48.815 26.834 21.970 1.00 52.38 217 TYR A C 1
ATOM 1705 O O . TYR A 1 217 ? 49.704 25.988 22.065 1.00 52.38 217 TYR A O 1
ATOM 1713 N N . ARG A 1 218 ? 48.687 27.593 20.879 1.00 50.88 218 ARG A N 1
ATOM 1714 C CA . ARG A 1 218 ? 49.717 27.685 19.838 1.00 50.88 218 ARG A CA 1
ATOM 1715 C C . ARG A 1 218 ? 49.920 29.145 19.434 1.00 50.88 218 ARG A C 1
ATOM 1717 O O . ARG A 1 218 ? 49.511 29.561 18.354 1.00 50.88 218 ARG A O 1
ATOM 1724 N N . LEU A 1 219 ? 50.530 29.897 20.344 1.00 43.62 219 LEU A N 1
ATOM 1725 C CA . LEU A 1 219 ? 51.297 31.114 20.081 1.00 43.62 219 LEU A CA 1
ATOM 1726 C C . LEU A 1 219 ? 52.672 30.922 20.718 1.00 43.62 219 LEU A C 1
ATOM 1728 O O . LEU A 1 219 ? 52.694 30.476 21.887 1.00 43.62 219 LEU A O 1
#

InterPro domains:
  IPR000988 Large ribosomal subunit protein eL24-related, N-terminal [PF01246] (1-64)
  IPR000988 Large ribosomal subunit protein eL24-related, N-terminal [cd00472] (1-53)
  IPR023442 Large ribosomal subunit protein eL24, conserved site [PS01073] (8-25)
  IPR038630 Ribosomal protein L24e/L24 superfamily [G3DSA:2.30.170.20] (1-57)
  IPR056366 Large ribosomal subunit protein eL24 [PTHR10792] (1-143)

Secondary structure (DSSP, 8-state):
---EE-TTT--EE-TT-SEEEE-TT--EEEESSHHHHHHHHTT--GGG-TTSHHHHHHH-PPPPPPPPBTTB-HHHHHHHHHS-HHHHHHHHHHHHHHHHHHHHHHHHHHHHHHHHHHHHTTSS-------S-S-S-------PPP----------------------S-SSS-TTHHHHHHHHHHHHHHHHHHHHHHHHHHHHHHHHHHHHHGGGS--